Protein AF-A0A973QV03-F1 (afdb_monomer_lite)

Foldseek 3Di:
DDDPPPPPDQDDLVVLLVVLVVCLVVVNCLLVLQCLLSSLVRHDPVSLLVSLVSLLPDDVVSNCVNPVPQAEFEEEEEEAADCPSVNSNVQSVCSNVRYRYDYHYDDHPCLLVQLQDLPHPVLVSQGQEYEYEYECCQQVVQADPDHALVSSLVSLVVVVVSVVNSLVSCVVRHDHDYDYDQYDDDPVVLVVDDDPVRSVSSVVSSD

Structure (mmCIF, N/CA/C/O backbone):
data_AF-A0A973QV03-F1
#
_entry.id   AF-A0A973QV03-F1
#
loop_
_atom_site.group_PDB
_atom_site.id
_atom_site.type_symbol
_atom_site.label_atom_id
_atom_site.label_alt_id
_atom_site.label_comp_id
_atom_site.label_asym_id
_atom_site.label_entity_id
_atom_site.label_seq_id
_atom_site.pdbx_PDB_ins_code
_atom_site.Cartn_x
_atom_site.Cartn_y
_atom_site.Cartn_z
_atom_site.occupancy
_atom_site.B_iso_or_equiv
_atom_site.auth_seq_id
_atom_site.auth_comp_id
_atom_site.auth_asym_id
_atom_site.auth_atom_id
_atom_site.pdbx_PDB_model_num
ATOM 1 N N . MET A 1 1 ? -22.073 43.470 29.166 1.00 44.38 1 MET A N 1
ATOM 2 C CA . MET A 1 1 ? -22.242 42.005 29.149 1.00 44.38 1 MET A CA 1
ATOM 3 C C . MET A 1 1 ? -21.293 41.455 28.088 1.00 44.38 1 MET A C 1
ATOM 5 O O . MET A 1 1 ? -21.649 41.499 26.917 1.00 44.38 1 MET A O 1
ATOM 9 N N . PRO A 1 2 ? -20.044 41.105 28.439 1.00 46.03 2 PRO A N 1
ATOM 10 C CA . PRO A 1 2 ? -19.091 40.555 27.483 1.00 46.03 2 PRO A CA 1
ATOM 11 C C . PRO A 1 2 ? -19.311 39.045 27.346 1.00 46.03 2 PRO A C 1
ATOM 13 O O . PRO A 1 2 ? -19.411 38.335 28.342 1.00 46.03 2 PRO A O 1
ATOM 16 N N . LEU A 1 3 ? -19.420 38.578 26.104 1.00 44.31 3 LEU A N 1
ATOM 17 C CA . LEU A 1 3 ? -19.394 37.163 25.752 1.00 44.31 3 LEU A CA 1
ATOM 18 C C . LEU A 1 3 ? -17.941 36.691 25.860 1.00 44.31 3 LEU A C 1
ATOM 20 O O . LEU A 1 3 ? -17.114 37.032 25.015 1.00 44.31 3 LEU A O 1
ATOM 24 N N . GLU A 1 4 ? -17.622 35.947 26.915 1.00 45.81 4 GLU A N 1
ATOM 25 C CA . GLU A 1 4 ? -16.359 35.220 27.011 1.00 45.81 4 GLU A CA 1
ATOM 26 C C . GLU A 1 4 ? -16.379 34.085 25.984 1.00 45.81 4 GLU A C 1
ATOM 28 O O . GLU A 1 4 ? -16.969 33.023 26.180 1.00 45.81 4 GLU A O 1
ATOM 33 N N . SER A 1 5 ? -15.748 34.355 24.843 1.00 43.69 5 SER A N 1
ATOM 34 C CA . SER A 1 5 ? -15.331 33.343 23.884 1.00 43.69 5 SER A CA 1
ATOM 35 C C . SER A 1 5 ? -14.337 32.422 24.585 1.00 43.69 5 SER A C 1
ATOM 37 O O . SER A 1 5 ? -13.159 32.752 24.717 1.00 43.69 5 SER A O 1
ATOM 39 N N . THR A 1 6 ? -14.808 31.265 25.044 1.00 44.47 6 THR A N 1
ATOM 40 C CA . THR A 1 6 ? -13.968 30.144 25.471 1.00 44.47 6 THR A CA 1
ATOM 41 C C . THR A 1 6 ? -13.237 29.619 24.237 1.00 44.47 6 THR A C 1
ATOM 43 O O . THR A 1 6 ? -13.685 28.711 23.543 1.00 44.47 6 THR A O 1
ATOM 46 N N . GLY A 1 7 ? -12.113 30.260 23.916 1.00 42.78 7 GLY A N 1
ATOM 47 C CA . GLY A 1 7 ? -11.154 29.761 22.944 1.00 42.78 7 GLY A CA 1
ATOM 48 C C . GLY A 1 7 ? -10.544 28.485 23.499 1.00 42.78 7 GLY A C 1
ATOM 49 O O . GLY A 1 7 ? -9.582 28.539 24.260 1.00 42.78 7 GLY A O 1
ATOM 50 N N . GLN A 1 8 ? -11.137 27.342 23.167 1.00 48.91 8 GLN A N 1
ATOM 51 C CA . GLN A 1 8 ? -10.548 26.044 23.445 1.00 48.91 8 GLN A CA 1
ATOM 52 C C . GLN A 1 8 ? -9.256 25.954 22.632 1.00 48.91 8 GLN A C 1
ATOM 54 O O . GLN A 1 8 ? -9.282 25.765 21.417 1.00 48.91 8 GLN A O 1
ATOM 59 N N . VAL A 1 9 ? -8.130 26.198 23.305 1.00 57.81 9 VAL A N 1
ATOM 60 C CA . VAL A 1 9 ? -6.793 26.057 22.731 1.00 57.81 9 VAL A CA 1
ATOM 61 C C . VAL A 1 9 ? -6.685 24.619 22.236 1.00 57.81 9 VAL A C 1
ATOM 63 O O . VAL A 1 9 ? -6.932 23.682 22.998 1.00 57.81 9 VAL A O 1
ATOM 66 N N . ALA A 1 10 ? -6.416 24.443 20.942 1.00 61.34 10 ALA A N 1
ATOM 67 C CA . ALA A 1 10 ? -6.210 23.117 20.384 1.00 61.34 10 ALA A CA 1
ATOM 68 C C . ALA A 1 10 ? -5.065 22.436 21.160 1.00 61.34 10 ALA A C 1
ATOM 70 O O . ALA A 1 10 ? -4.042 23.089 21.378 1.00 61.34 10 ALA A O 1
ATOM 71 N N . PRO A 1 11 ? -5.237 21.181 21.612 1.00 67.25 11 PRO A N 1
ATOM 72 C CA . PRO A 1 11 ? -4.202 20.485 22.369 1.00 67.25 11 PRO A CA 1
ATOM 73 C C . PRO A 1 11 ? -2.911 20.402 21.554 1.00 67.25 11 PRO A C 1
ATOM 75 O O . PRO A 1 11 ? -2.960 20.224 20.333 1.00 67.25 11 PRO A O 1
ATOM 78 N N . ASP A 1 12 ? -1.770 20.529 22.232 1.00 87.38 12 ASP A N 1
ATOM 79 C CA . ASP A 1 12 ? -0.463 20.438 21.582 1.00 87.38 12 ASP A CA 1
ATOM 80 C C . ASP A 1 12 ? -0.267 19.029 20.992 1.00 87.38 12 ASP A C 1
ATOM 82 O O . ASP A 1 12 ? -0.724 18.026 21.548 1.00 87.38 12 ASP A O 1
ATOM 86 N N . ALA A 1 13 ? 0.430 18.925 19.861 1.00 90.06 13 ALA A N 1
ATOM 87 C CA . ALA A 1 13 ? 0.665 17.655 19.175 1.00 90.06 13 ALA A CA 1
ATOM 88 C C . ALA A 1 13 ? 1.384 16.635 20.079 1.00 90.06 13 ALA A C 1
ATOM 90 O O . ALA A 1 13 ? 1.176 15.424 19.956 1.00 90.06 13 ALA A O 1
ATOM 91 N N . ALA A 1 14 ? 2.219 17.112 21.008 1.00 91.75 14 ALA A N 1
ATOM 92 C CA . ALA A 1 14 ? 2.852 16.270 22.016 1.00 91.75 14 ALA A CA 1
ATOM 93 C C . ALA A 1 14 ? 1.829 15.673 22.998 1.00 91.75 14 ALA A C 1
ATOM 95 O O . ALA A 1 14 ? 1.860 14.467 23.242 1.00 91.75 14 ALA A O 1
ATOM 96 N N . GLU A 1 15 ? 0.892 16.482 23.503 1.00 94.06 15 GLU A N 1
ATOM 97 C CA . GLU A 1 15 ? -0.180 16.040 24.408 1.00 94.06 15 GLU A CA 1
ATOM 98 C C . GLU A 1 15 ? -1.123 15.052 23.716 1.00 94.06 15 GLU A C 1
ATOM 100 O O . GLU A 1 15 ? -1.509 14.037 24.295 1.00 94.06 15 GLU A O 1
ATOM 105 N N . GLN A 1 16 ? -1.457 15.308 22.450 1.00 95.56 16 GLN A N 1
ATOM 106 C CA . GLN A 1 16 ? -2.277 14.412 21.639 1.00 95.56 16 GLN A CA 1
ATOM 107 C C . GLN A 1 16 ? -1.634 13.026 21.479 1.00 95.56 16 GLN A C 1
ATOM 109 O O . GLN A 1 16 ? -2.296 11.999 21.667 1.00 95.56 16 GLN A O 1
ATOM 114 N N . LEU A 1 17 ? -0.336 12.984 21.159 1.00 96.75 17 LEU A N 1
ATOM 115 C CA . LEU A 1 17 ? 0.400 11.728 21.026 1.00 96.75 17 LEU A CA 1
ATOM 116 C C . LEU A 1 17 ? 0.563 11.014 22.377 1.00 96.75 17 LEU A C 1
ATOM 118 O O . LEU A 1 17 ? 0.485 9.785 22.431 1.00 96.75 17 LEU A O 1
ATOM 122 N N . ASP A 1 18 ? 0.777 11.755 23.464 1.00 97.31 18 ASP A N 1
ATOM 123 C CA . ASP A 1 18 ? 0.899 11.181 24.806 1.00 97.31 18 ASP A CA 1
ATOM 124 C C . ASP A 1 18 ? -0.424 10.586 25.309 1.00 97.31 18 ASP A C 1
ATOM 126 O O . ASP A 1 18 ? -0.456 9.467 25.830 1.00 97.31 18 ASP A O 1
ATOM 130 N N . ALA A 1 19 ? -1.545 11.258 25.039 1.00 97.00 19 ALA A N 1
ATOM 131 C CA . ALA A 1 19 ? -2.877 10.721 25.298 1.00 97.00 19 ALA A CA 1
ATOM 132 C C . ALA A 1 19 ? -3.117 9.410 24.528 1.00 97.00 19 ALA A C 1
ATOM 134 O O . ALA A 1 19 ? -3.619 8.439 25.098 1.00 97.00 19 ALA A O 1
ATOM 135 N N . LEU A 1 20 ? -2.705 9.341 23.256 1.00 97.19 20 LEU A N 1
ATOM 136 C CA . LEU A 1 20 ? -2.811 8.118 22.457 1.00 97.19 20 LEU A CA 1
ATOM 137 C C . LEU A 1 20 ? -1.954 6.977 23.032 1.00 97.19 20 LEU A C 1
ATOM 139 O O . LEU A 1 20 ? -2.420 5.841 23.142 1.00 97.19 20 LEU A O 1
ATOM 143 N N . ARG A 1 21 ? -0.714 7.272 23.442 1.00 97.69 21 ARG A N 1
ATOM 144 C CA . ARG A 1 21 ? 0.181 6.302 24.101 1.00 97.69 21 ARG A CA 1
ATOM 145 C C . ARG A 1 21 ? -0.395 5.797 25.415 1.00 97.69 21 ARG A C 1
ATOM 147 O O . ARG A 1 21 ? -0.307 4.602 25.685 1.00 97.69 21 ARG A O 1
ATOM 154 N N . THR A 1 22 ? -0.992 6.685 26.203 1.00 98.12 22 THR A N 1
ATOM 155 C CA . THR A 1 22 ? -1.642 6.340 27.470 1.00 98.12 22 THR A CA 1
ATOM 156 C C . THR A 1 22 ? -2.798 5.373 27.230 1.00 98.12 22 THR A C 1
ATOM 158 O O . THR A 1 22 ? -2.813 4.294 27.816 1.00 98.12 22 THR A O 1
ATOM 161 N N . LEU A 1 23 ? -3.690 5.677 26.279 1.00 97.38 23 LEU A N 1
ATOM 162 C CA . LEU A 1 23 ? -4.783 4.774 25.899 1.00 97.38 23 LEU A CA 1
ATOM 163 C C . LEU A 1 23 ? -4.281 3.403 25.428 1.00 97.38 23 LEU A C 1
ATOM 165 O O . LEU A 1 23 ? -4.870 2.381 25.781 1.00 97.38 23 LEU A O 1
ATOM 169 N N . HIS A 1 24 ? -3.200 3.368 24.642 1.00 96.81 24 HIS A N 1
ATOM 170 C CA . HIS A 1 24 ? -2.596 2.115 24.187 1.00 96.81 24 HIS A CA 1
ATOM 171 C C . HIS A 1 24 ? -2.018 1.307 25.354 1.00 96.81 24 HIS A C 1
ATOM 173 O O . HIS A 1 24 ? -2.302 0.120 25.486 1.00 96.81 24 HIS A O 1
AT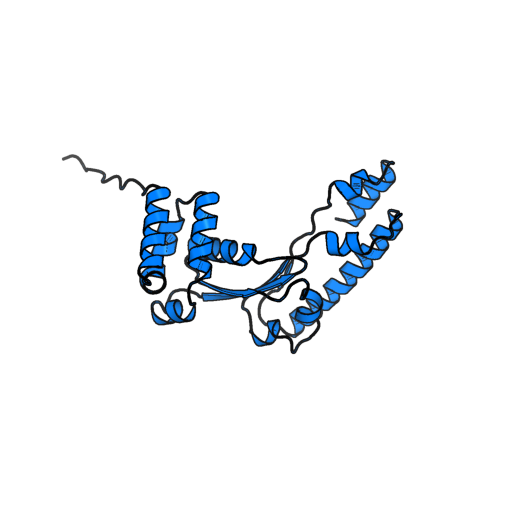OM 179 N N . LYS A 1 25 ? -1.241 1.954 26.230 1.00 97.25 25 LYS A N 1
ATOM 180 C CA . LYS A 1 25 ? -0.608 1.321 27.394 1.00 97.25 25 LYS A CA 1
ATOM 181 C C . LYS A 1 25 ? -1.635 0.775 28.389 1.00 97.25 25 LYS A C 1
ATOM 183 O O . LYS A 1 25 ? -1.391 -0.258 29.002 1.00 97.25 25 LYS A O 1
ATOM 188 N N . GLU A 1 26 ? -2.766 1.456 28.543 1.00 97.31 26 GLU A N 1
ATOM 189 C CA . GLU A 1 26 ? -3.879 1.028 29.398 1.00 97.31 26 GLU A CA 1
ATOM 190 C C . GLU A 1 26 ? -4.775 -0.043 28.749 1.00 97.31 26 GLU A C 1
ATOM 192 O O . GLU A 1 26 ? -5.722 -0.498 29.385 1.00 97.31 26 GLU A O 1
ATOM 197 N N . GLY A 1 27 ? -4.528 -0.435 27.491 1.00 96.06 27 GLY A N 1
ATOM 198 C CA . GLY A 1 27 ? -5.377 -1.390 26.767 1.00 96.06 27 GLY A CA 1
ATOM 199 C C . GLY A 1 27 ? -6.775 -0.850 26.440 1.00 96.06 27 GLY A C 1
ATOM 200 O O . GLY A 1 27 ? -7.694 -1.613 26.168 1.00 96.06 27 GLY A O 1
ATOM 201 N N . ARG A 1 28 ? -6.965 0.473 26.478 1.00 97.19 28 ARG A N 1
ATOM 202 C CA . ARG A 1 28 ? -8.268 1.134 26.285 1.00 97.19 28 ARG A CA 1
ATOM 203 C C . ARG A 1 28 ? -8.473 1.681 24.882 1.00 97.19 28 ARG A C 1
ATOM 205 O O . ARG A 1 28 ? -9.556 2.163 24.567 1.00 97.19 28 ARG A O 1
ATOM 212 N N . LEU A 1 29 ? -7.446 1.627 24.039 1.00 96.56 29 LEU A N 1
ATOM 213 C CA . LEU A 1 29 ? -7.454 2.288 22.740 1.00 96.56 29 LEU A CA 1
ATOM 214 C C . LEU A 1 29 ? -8.580 1.791 21.814 1.00 96.56 29 LEU A C 1
ATOM 216 O O . LEU A 1 29 ? -9.233 2.621 21.189 1.00 96.56 29 LEU A O 1
ATOM 220 N N . ALA A 1 30 ? -8.874 0.485 21.784 1.00 97.19 30 ALA A N 1
ATOM 221 C CA . ALA A 1 30 ? -10.013 -0.047 21.027 1.00 97.19 30 ALA A CA 1
ATOM 222 C C . ALA A 1 30 ? -11.361 0.448 21.584 1.00 97.19 30 ALA A C 1
ATOM 224 O O . ALA A 1 30 ? -12.224 0.907 20.839 1.00 97.19 30 ALA A O 1
ATOM 225 N N . GLY A 1 31 ? -11.517 0.438 22.913 1.00 97.19 31 GLY A N 1
ATOM 226 C CA . GLY A 1 31 ? -12.712 0.932 23.605 1.00 97.19 31 GLY A CA 1
ATOM 227 C C . GLY A 1 31 ? -12.925 2.444 23.496 1.00 97.19 31 GLY A C 1
ATOM 228 O O . GLY A 1 31 ? -14.039 2.919 23.683 1.00 97.19 31 GLY A O 1
ATOM 229 N N . GLU A 1 32 ? -11.903 3.203 23.117 1.00 97.62 32 GLU A N 1
ATOM 230 C CA . GLU A 1 32 ? -11.943 4.663 22.973 1.00 97.62 32 GLU A CA 1
ATOM 231 C C . GLU A 1 32 ? -11.702 5.097 21.513 1.00 97.62 32 GLU A C 1
ATOM 233 O O . GLU A 1 32 ? -11.414 6.268 21.251 1.00 97.62 32 GLU A O 1
ATOM 238 N N . PHE A 1 33 ? -11.838 4.177 20.546 1.00 97.88 33 PHE A N 1
ATOM 239 C CA . PHE A 1 33 ? -11.489 4.411 19.141 1.00 97.88 33 PHE A CA 1
ATOM 240 C C . PHE A 1 33 ? -12.122 5.672 18.517 1.00 97.88 33 PHE A C 1
ATOM 242 O O . PHE A 1 33 ? -11.408 6.395 17.821 1.00 97.88 33 PHE A O 1
ATOM 249 N N . PRO A 1 34 ? -13.389 6.051 18.796 1.00 97.19 34 PRO A N 1
ATOM 250 C CA . PRO A 1 34 ? -13.968 7.290 18.267 1.00 97.19 34 PRO A CA 1
ATOM 251 C C . PRO A 1 34 ? -13.170 8.564 18.594 1.00 97.19 34 PRO A C 1
ATOM 253 O O . PRO A 1 34 ? -13.263 9.556 17.870 1.00 97.19 34 PRO A O 1
ATOM 256 N N . ARG A 1 35 ? -12.349 8.554 19.654 1.00 96.56 35 ARG A N 1
ATOM 257 C CA . ARG A 1 35 ? -11.479 9.683 20.021 1.00 96.56 35 ARG A CA 1
ATOM 258 C C . ARG A 1 35 ? -10.211 9.765 19.176 1.00 96.56 35 ARG A C 1
ATOM 260 O O . ARG A 1 35 ? -9.624 10.844 19.099 1.00 96.56 35 ARG A O 1
ATOM 267 N N . VAL A 1 36 ? -9.799 8.673 18.526 1.00 96.94 36 VAL A N 1
ATOM 268 C CA . VAL A 1 36 ? -8.561 8.586 17.731 1.00 96.94 36 VAL A CA 1
ATOM 269 C C . VAL A 1 36 ? -8.516 9.684 16.675 1.00 96.94 36 VAL A C 1
ATOM 271 O O . VAL A 1 36 ? -7.530 10.409 16.609 1.00 96.94 36 VAL A O 1
ATOM 274 N N . ARG A 1 37 ? -9.604 9.908 15.930 1.00 96.38 37 ARG A N 1
ATOM 275 C CA . ARG A 1 37 ? -9.677 10.982 14.926 1.00 96.38 37 ARG A CA 1
ATOM 276 C C . ARG A 1 37 ? -9.284 12.352 15.491 1.00 96.38 37 ARG A C 1
ATOM 278 O O . ARG A 1 37 ? -8.523 13.085 14.864 1.00 96.38 37 ARG A O 1
ATOM 285 N N . GLY A 1 38 ? -9.787 12.690 16.679 1.00 95.56 38 GLY A N 1
ATOM 286 C CA . GLY A 1 38 ? -9.454 13.941 17.361 1.00 95.56 38 GLY A CA 1
ATOM 287 C C . GLY A 1 38 ? -7.984 13.996 17.776 1.00 95.56 38 GLY A C 1
ATOM 288 O O . GLY A 1 38 ? -7.323 15.008 17.554 1.00 95.56 38 GLY A O 1
ATOM 289 N N . LEU A 1 39 ? -7.456 12.890 18.303 1.00 96.38 39 LEU A N 1
ATOM 290 C CA . LEU A 1 39 ? -6.059 12.772 18.732 1.00 96.38 39 LEU A CA 1
ATOM 291 C C . LEU A 1 39 ? -5.062 12.821 17.566 1.00 96.38 39 LEU A C 1
ATOM 293 O O . LEU A 1 39 ? -3.940 13.269 17.748 1.00 96.38 39 LEU A O 1
ATOM 297 N N . LEU A 1 40 ? -5.449 12.398 16.362 1.00 96.69 40 LEU A N 1
ATOM 298 C CA . LEU A 1 40 ? -4.567 12.444 15.19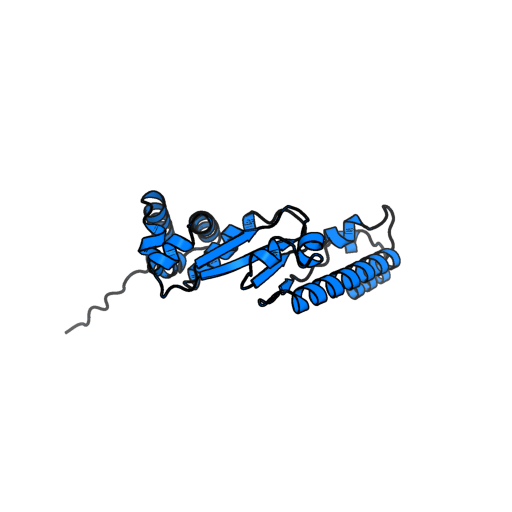0 1.00 96.69 40 LEU A CA 1
ATOM 299 C C . LEU A 1 40 ? -4.650 13.763 14.409 1.00 96.69 40 LEU A C 1
ATOM 301 O O . LEU A 1 40 ? -3.837 14.009 13.519 1.00 96.69 40 LEU A O 1
ATOM 305 N N . SER A 1 41 ? -5.646 14.606 14.693 1.00 93.25 41 SER A N 1
ATOM 306 C CA . SER A 1 41 ? -5.956 15.780 13.868 1.00 93.25 41 SER A CA 1
ATOM 307 C C . SER A 1 41 ? -4.818 16.808 13.801 1.00 93.25 41 SER A C 1
ATOM 309 O O . SER A 1 41 ? -4.596 17.373 12.730 1.00 93.25 41 SER A O 1
ATOM 311 N N . GLY A 1 42 ? -4.071 17.000 14.895 1.00 88.25 42 GLY A N 1
ATOM 312 C CA . GLY A 1 42 ? -2.981 17.977 15.004 1.00 88.25 42 GLY A CA 1
ATOM 313 C C . GLY A 1 42 ? -1.570 17.396 14.879 1.00 88.25 42 GLY A C 1
ATOM 314 O O . GLY A 1 42 ? -0.598 18.134 15.018 1.00 88.25 42 GLY A O 1
ATOM 315 N N . LEU A 1 43 ? -1.426 16.093 14.612 1.00 94.62 43 LEU A N 1
ATOM 316 C CA . LEU A 1 43 ? -0.111 15.454 14.550 1.00 94.62 43 LEU A CA 1
ATOM 317 C C . LEU A 1 43 ? 0.634 15.795 13.252 1.00 94.62 43 LEU A C 1
ATOM 319 O O . LEU A 1 43 ? 0.081 15.701 12.152 1.00 94.62 43 LEU A O 1
ATOM 323 N N . GLY A 1 44 ? 1.917 16.143 13.390 1.00 92.69 44 GLY A N 1
ATOM 324 C CA . GLY A 1 44 ? 2.857 16.247 12.276 1.00 92.69 44 GLY A CA 1
ATOM 325 C C . GLY A 1 44 ? 3.355 14.874 11.798 1.00 92.69 44 GLY A C 1
ATOM 326 O O . GLY A 1 44 ? 3.063 13.856 12.432 1.00 92.69 44 GLY A O 1
ATOM 327 N N . PRO A 1 45 ? 4.129 14.816 10.696 1.00 90.81 45 PRO A N 1
ATOM 328 C CA . PRO A 1 45 ? 4.533 13.555 10.062 1.00 90.81 45 PRO A CA 1
ATOM 329 C C . PRO A 1 45 ? 5.251 12.567 10.996 1.00 90.81 45 PRO A C 1
ATOM 331 O O . PRO A 1 45 ? 4.948 11.374 10.995 1.00 90.81 45 PRO A O 1
ATOM 334 N N . GLU A 1 46 ? 6.165 13.050 11.841 1.00 91.44 46 GLU A N 1
ATOM 335 C CA . GLU A 1 46 ? 6.909 12.193 12.775 1.00 91.44 46 GLU A CA 1
ATOM 336 C C . GLU A 1 46 ? 6.014 11.615 13.883 1.00 91.44 46 GLU A C 1
ATOM 338 O O . GLU A 1 46 ? 6.081 10.418 14.198 1.00 91.44 46 GLU A O 1
ATOM 343 N N . GLN A 1 47 ? 5.140 12.448 14.467 1.00 95.25 47 GLN A N 1
ATOM 344 C CA . GLN A 1 47 ? 4.178 11.990 15.470 1.00 95.25 47 GLN A CA 1
ATOM 345 C C . GLN A 1 47 ? 3.179 11.005 14.862 1.00 95.25 47 GLN A C 1
ATOM 347 O O . GLN A 1 47 ? 2.838 10.009 15.502 1.00 95.25 47 GLN A O 1
ATOM 352 N N . LEU A 1 48 ? 2.757 11.247 13.621 1.00 95.19 48 LEU A N 1
ATOM 353 C CA . LEU A 1 48 ? 1.806 10.406 12.909 1.00 95.19 48 LEU A CA 1
ATOM 354 C C . LEU A 1 48 ? 2.377 9.013 12.627 1.00 95.19 48 LEU A C 1
ATOM 356 O O . LEU A 1 48 ? 1.698 8.022 12.882 1.00 95.19 48 LEU A O 1
ATOM 360 N N . GLY A 1 49 ? 3.649 8.913 12.227 1.00 94.88 49 GLY A N 1
ATOM 361 C CA . GLY A 1 49 ? 4.324 7.618 12.083 1.00 94.88 49 GLY A CA 1
ATOM 362 C C . GLY A 1 49 ? 4.389 6.836 13.401 1.00 94.88 49 GLY A C 1
ATOM 363 O O . GLY A 1 49 ? 4.225 5.616 13.433 1.00 94.88 49 GLY A O 1
ATOM 364 N N . THR A 1 50 ? 4.561 7.533 14.527 1.00 96.12 50 THR A N 1
ATOM 365 C CA . THR A 1 50 ? 4.515 6.892 15.850 1.00 96.12 50 THR A CA 1
ATOM 366 C C . THR A 1 50 ? 3.106 6.451 16.232 1.00 96.12 50 THR A C 1
ATOM 368 O O . THR A 1 50 ? 2.940 5.334 16.721 1.00 96.12 50 THR A O 1
ATOM 371 N N . ALA A 1 51 ? 2.099 7.288 15.993 1.00 97.38 51 ALA A N 1
ATOM 372 C CA . ALA A 1 51 ? 0.701 6.950 16.224 1.00 97.38 51 ALA A CA 1
ATOM 373 C C . ALA A 1 51 ? 0.260 5.741 15.385 1.00 97.38 51 ALA A C 1
ATOM 375 O O . ALA A 1 51 ? -0.346 4.813 15.916 1.00 97.38 51 ALA A O 1
ATOM 376 N N . GLY A 1 52 ? 0.654 5.699 14.112 1.00 97.62 52 GLY A N 1
ATOM 377 C CA . GLY A 1 52 ? 0.400 4.583 13.205 1.00 97.62 52 GLY A CA 1
ATOM 378 C C . GLY A 1 52 ? 0.903 3.247 13.736 1.00 97.62 52 GLY A C 1
ATOM 379 O O . GLY A 1 52 ? 0.176 2.260 13.706 1.00 97.62 52 GLY A O 1
ATOM 380 N N . ARG A 1 53 ? 2.106 3.214 14.325 1.00 97.56 53 ARG A N 1
ATOM 381 C CA . ARG A 1 53 ? 2.656 1.994 14.947 1.00 97.56 53 ARG A CA 1
ATOM 382 C C . ARG A 1 53 ? 1.843 1.502 16.148 1.00 97.56 53 ARG A C 1
ATOM 384 O O . ARG A 1 53 ? 1.833 0.303 16.406 1.00 97.56 53 ARG A O 1
ATOM 391 N N . LEU A 1 54 ? 1.195 2.402 16.890 1.00 97.62 54 LEU A N 1
ATOM 392 C CA . LEU A 1 54 ? 0.300 2.029 17.993 1.00 97.62 54 LEU A CA 1
ATOM 393 C C . LEU A 1 54 ? -1.023 1.478 17.453 1.00 97.62 54 LEU A C 1
ATOM 395 O O . LEU A 1 54 ? -1.506 0.458 17.936 1.00 97.62 54 LEU A O 1
ATOM 399 N N . LEU A 1 55 ? -1.581 2.140 16.438 1.00 97.94 55 LEU A N 1
ATOM 400 C CA . LEU A 1 55 ? -2.856 1.773 15.820 1.00 97.94 55 LEU A CA 1
ATOM 401 C C . LEU A 1 55 ? -2.768 0.455 15.046 1.00 97.94 55 LEU A C 1
ATOM 403 O O . LEU A 1 55 ? -3.683 -0.351 15.132 1.00 97.94 55 LEU A O 1
ATOM 407 N N . ALA A 1 56 ? -1.649 0.189 14.371 1.00 96.94 56 ALA A N 1
ATOM 408 C CA . ALA A 1 56 ? -1.400 -1.060 13.649 1.00 96.94 56 ALA A CA 1
ATOM 409 C C . ALA A 1 56 ? -1.364 -2.313 14.544 1.00 96.94 56 ALA A C 1
ATOM 411 O O . ALA A 1 56 ? -1.341 -3.428 14.035 1.00 96.94 56 ALA A O 1
ATOM 412 N N . ARG A 1 57 ? -1.318 -2.143 15.871 1.00 96.00 57 ARG A N 1
ATOM 413 C CA . ARG A 1 57 ? -1.342 -3.237 16.855 1.00 96.00 57 ARG A CA 1
ATOM 414 C C . ARG A 1 57 ? -2.725 -3.473 17.456 1.00 96.00 57 ARG A C 1
ATOM 416 O O . ARG A 1 57 ? -2.853 -4.334 18.321 1.00 96.00 57 ARG A O 1
ATOM 423 N N . LEU A 1 58 ? -3.718 -2.669 17.084 1.00 95.88 58 LEU A N 1
ATOM 424 C CA . LEU A 1 58 ? -5.085 -2.862 17.545 1.00 95.88 58 LEU A CA 1
ATOM 425 C C . LEU A 1 58 ? -5.677 -4.125 16.936 1.00 95.88 58 LEU A C 1
ATOM 427 O O . LEU A 1 58 ? -5.475 -4.399 15.755 1.00 95.88 58 LEU A O 1
ATOM 431 N N . ASP A 1 59 ? -6.460 -4.837 17.739 1.00 95.69 59 ASP A N 1
ATOM 432 C CA . ASP A 1 59 ? -7.339 -5.879 17.234 1.00 95.69 59 ASP A CA 1
ATOM 433 C C . ASP A 1 59 ? -8.601 -5.222 16.629 1.00 95.69 59 ASP A C 1
ATOM 435 O O . ASP A 1 59 ? -9.376 -4.583 17.356 1.00 95.69 59 ASP A O 1
ATOM 439 N N . PRO A 1 60 ? -8.834 -5.337 15.310 1.00 95.19 60 PRO A N 1
ATOM 440 C CA . PRO A 1 60 ? -10.034 -4.795 14.683 1.00 95.19 60 PRO A CA 1
ATOM 441 C C . PRO A 1 60 ? -11.325 -5.432 15.219 1.00 95.19 60 PRO A C 1
ATOM 443 O O . PRO A 1 60 ? -12.353 -4.751 15.257 1.00 95.19 60 PRO A O 1
ATOM 446 N N . ASP A 1 61 ? -11.299 -6.684 15.693 1.00 96.56 61 ASP A N 1
ATOM 447 C CA . ASP A 1 61 ? -12.470 -7.333 16.295 1.00 96.56 61 ASP A CA 1
ATOM 448 C C . ASP A 1 61 ? -12.861 -6.667 17.624 1.00 96.56 61 ASP A C 1
ATOM 450 O O . ASP A 1 61 ? -14.050 -6.543 17.937 1.00 96.56 61 ASP A O 1
ATOM 454 N N . GLU A 1 62 ? -11.888 -6.193 18.410 1.00 97.50 62 GLU A N 1
ATOM 455 C CA . GLU A 1 62 ? -12.151 -5.404 19.621 1.00 97.50 62 GLU A CA 1
ATOM 456 C C . GLU A 1 62 ? -12.836 -4.079 19.288 1.00 97.50 62 GLU A C 1
ATOM 458 O O . GLU A 1 62 ? -13.811 -3.709 19.950 1.00 97.50 62 GLU A O 1
ATOM 463 N N . VAL A 1 63 ? -12.374 -3.394 18.238 1.00 97.69 63 VAL A N 1
ATOM 464 C CA . VAL A 1 63 ? -12.985 -2.142 17.776 1.00 97.69 63 VAL A CA 1
ATOM 465 C C . VAL A 1 63 ? -14.408 -2.392 17.279 1.00 97.69 63 VAL A C 1
ATOM 467 O O . VAL A 1 63 ? -15.316 -1.685 17.711 1.00 97.69 63 VAL A O 1
ATOM 470 N N . ARG A 1 64 ? -14.640 -3.428 16.454 1.00 96.88 64 ARG A N 1
ATOM 471 C CA . ARG A 1 64 ? -15.986 -3.787 15.960 1.00 96.88 64 ARG A CA 1
ATOM 472 C C . ARG A 1 64 ? -16.954 -4.095 17.100 1.00 96.88 64 ARG A C 1
ATOM 474 O O . ARG A 1 64 ? -18.104 -3.662 17.058 1.00 96.88 64 ARG A O 1
ATOM 481 N N . ARG A 1 65 ? -16.502 -4.817 18.131 1.00 97.44 65 ARG A N 1
ATOM 482 C CA . ARG A 1 65 ? -17.332 -5.144 19.303 1.00 97.44 65 ARG A CA 1
ATOM 483 C C . ARG A 1 65 ? -17.648 -3.923 20.161 1.00 97.44 65 ARG A C 1
ATOM 485 O O . ARG A 1 65 ? -18.780 -3.798 20.620 1.00 97.44 65 ARG A O 1
ATOM 492 N N . ALA A 1 66 ? -16.669 -3.052 20.404 1.00 97.75 66 ALA A N 1
ATOM 493 C CA . ALA A 1 66 ? -16.854 -1.868 21.240 1.00 97.75 66 ALA A CA 1
ATOM 494 C C . ALA A 1 66 ? -17.627 -0.751 20.520 1.00 97.75 66 ALA A C 1
ATOM 496 O O . ALA A 1 66 ? -18.425 -0.055 21.147 1.00 97.75 66 ALA A O 1
ATOM 497 N N . HIS A 1 67 ? -17.416 -0.602 19.208 1.00 97.38 67 HIS A N 1
ATOM 498 C CA . HIS A 1 67 ? -17.964 0.479 18.387 1.00 97.38 67 HIS A CA 1
ATOM 499 C C . HIS A 1 67 ? -18.507 -0.036 17.046 1.00 97.38 67 HIS A C 1
ATOM 501 O O . HIS A 1 67 ? -17.887 0.192 16.009 1.00 97.38 67 HIS A O 1
ATOM 507 N N . PRO A 1 68 ? -19.706 -0.648 17.010 1.00 96.94 68 PRO A N 1
ATOM 508 C CA . PRO A 1 68 ? -20.282 -1.186 15.770 1.00 96.94 68 PRO A CA 1
ATOM 509 C C . PRO A 1 68 ? -20.514 -0.150 14.656 1.00 96.94 68 PRO A C 1
ATOM 511 O O . PRO A 1 68 ? -20.690 -0.517 13.500 1.00 96.94 68 PRO A O 1
ATOM 514 N N . ALA A 1 69 ? -20.547 1.143 14.997 1.00 96.56 69 ALA A N 1
ATOM 515 C CA . ALA A 1 69 ? -20.694 2.240 14.040 1.00 96.56 69 ALA A CA 1
ATOM 516 C C . ALA A 1 69 ? -19.363 2.704 13.417 1.00 96.56 69 ALA A C 1
ATOM 518 O O . ALA A 1 69 ? -19.381 3.503 12.482 1.00 96.56 69 ALA A O 1
ATOM 519 N N . VAL A 1 70 ? -18.216 2.254 13.940 1.00 97.62 70 VAL A N 1
ATOM 520 C CA . VAL A 1 70 ? -16.905 2.561 13.360 1.00 97.62 70 VAL A CA 1
ATOM 521 C C . VAL A 1 70 ? -16.677 1.629 12.171 1.00 97.62 70 VAL A C 1
ATOM 523 O O . VAL A 1 70 ? -16.677 0.410 12.355 1.00 97.62 70 VAL A O 1
ATOM 526 N N . PRO A 1 71 ? -16.468 2.163 10.956 1.00 97.62 71 PRO A N 1
ATOM 527 C CA . PRO A 1 71 ? -16.121 1.331 9.818 1.00 97.62 71 PRO A CA 1
ATOM 528 C C . PRO A 1 71 ? -14.744 0.700 10.034 1.00 97.62 71 PRO A C 1
ATOM 530 O O . PRO A 1 71 ? -13.792 1.366 10.452 1.00 97.62 71 PRO A O 1
ATOM 533 N N . VAL A 1 72 ? -14.646 -0.585 9.712 1.00 98.00 72 VAL A N 1
ATOM 534 C CA . VAL A 1 72 ? -13.387 -1.325 9.650 1.00 98.00 72 VAL A CA 1
ATOM 535 C C . VAL A 1 72 ? -13.180 -1.734 8.207 1.00 98.00 72 VAL A C 1
ATOM 537 O O . VAL A 1 72 ? -14.108 -2.253 7.596 1.00 98.00 72 VAL A O 1
ATOM 540 N N . VAL A 1 73 ? -11.996 -1.447 7.675 1.00 97.88 73 VAL A N 1
ATOM 541 C CA . VAL A 1 73 ? -11.634 -1.758 6.292 1.00 97.88 73 VAL A CA 1
ATOM 542 C C . VAL A 1 73 ? -10.523 -2.792 6.298 1.00 97.88 73 VAL A C 1
ATOM 544 O O . VAL A 1 73 ? -9.463 -2.570 6.896 1.00 97.88 73 VAL A O 1
ATOM 547 N N . THR A 1 74 ? -10.758 -3.902 5.608 1.00 98.25 74 THR A N 1
ATOM 548 C CA . THR A 1 74 ? -9.772 -4.957 5.403 1.00 98.25 74 THR A CA 1
ATOM 549 C C . THR A 1 74 ? -8.914 -4.629 4.189 1.00 98.25 74 THR A C 1
ATOM 551 O O . THR A 1 74 ? -9.401 -4.564 3.061 1.00 98.25 74 THR A O 1
ATOM 554 N N . VAL A 1 75 ? -7.616 -4.427 4.410 1.00 98.19 75 VAL A N 1
ATOM 555 C CA . VAL A 1 75 ? -6.661 -4.079 3.352 1.00 98.19 75 VAL A CA 1
ATOM 556 C C . VAL A 1 75 ? -5.640 -5.195 3.203 1.00 98.19 75 VAL A C 1
ATOM 558 O O . VAL A 1 75 ? -4.797 -5.394 4.082 1.00 98.19 75 VAL A O 1
ATOM 561 N N . ALA A 1 76 ? -5.684 -5.897 2.072 1.00 97.62 76 ALA A N 1
ATOM 562 C CA . ALA A 1 76 ? -4.606 -6.795 1.679 1.00 97.62 76 ALA A CA 1
ATOM 563 C C . ALA A 1 76 ? -3.441 -5.977 1.118 1.00 97.62 76 ALA A C 1
ATOM 565 O O . ALA A 1 76 ? -3.645 -5.084 0.295 1.00 97.62 76 ALA A O 1
ATOM 566 N N . VAL A 1 77 ? -2.223 -6.273 1.562 1.00 97.12 77 VAL A N 1
ATOM 567 C CA . VAL A 1 77 ? -1.004 -5.597 1.108 1.00 97.12 77 VAL A CA 1
ATOM 568 C C . VAL A 1 77 ? -0.071 -6.643 0.525 1.00 97.12 77 VAL A C 1
ATOM 570 O O . VAL A 1 77 ? 0.368 -7.545 1.230 1.00 97.12 77 VAL A O 1
ATOM 573 N N . THR A 1 78 ? 0.250 -6.513 -0.753 1.00 97.19 78 THR A N 1
ATOM 574 C CA . THR A 1 78 ? 1.255 -7.326 -1.440 1.00 97.19 78 THR A CA 1
ATOM 575 C C . THR A 1 78 ? 2.136 -6.422 -2.296 1.00 97.19 78 THR A C 1
ATOM 577 O O . THR A 1 78 ? 1.870 -5.226 -2.442 1.00 97.19 78 THR A O 1
ATOM 580 N N . GLY A 1 79 ? 3.219 -6.955 -2.840 1.00 95.69 79 GLY A N 1
ATOM 581 C CA . GLY A 1 79 ? 4.096 -6.180 -3.700 1.00 95.69 79 GLY A CA 1
ATOM 582 C C . GLY A 1 79 ? 5.496 -6.745 -3.821 1.00 95.69 79 GLY A C 1
ATOM 583 O O . GLY A 1 79 ? 5.785 -7.853 -3.365 1.00 95.69 79 GLY A O 1
ATOM 584 N N . HIS A 1 80 ? 6.357 -5.938 -4.426 1.00 93.56 80 HIS A N 1
ATOM 585 C CA . HIS A 1 80 ? 7.790 -6.174 -4.477 1.00 93.56 80 HIS A CA 1
ATOM 586 C C . HIS A 1 80 ? 8.460 -5.381 -3.348 1.00 93.56 80 HIS A C 1
ATOM 588 O O . HIS A 1 80 ? 8.223 -4.182 -3.191 1.00 93.56 80 HIS A O 1
ATOM 594 N N . GLY A 1 81 ? 9.298 -6.046 -2.553 1.00 85.69 81 GLY A N 1
ATOM 595 C CA . GLY A 1 81 ? 10.026 -5.417 -1.451 1.00 85.69 81 GLY A CA 1
ATOM 596 C C . GLY A 1 81 ? 9.384 -5.579 -0.066 1.00 85.69 81 GLY A C 1
ATOM 597 O O . GLY A 1 81 ? 8.419 -6.314 0.143 1.00 85.69 81 GLY A O 1
ATOM 598 N N . THR A 1 82 ? 9.966 -4.897 0.924 1.00 86.38 82 THR A N 1
ATOM 599 C CA . THR A 1 82 ? 9.523 -4.949 2.326 1.00 86.38 82 THR A CA 1
ATOM 600 C C . THR A 1 82 ? 8.474 -3.874 2.599 1.00 86.38 82 THR A C 1
ATOM 602 O O . THR A 1 82 ? 8.799 -2.692 2.682 1.00 86.38 82 THR A O 1
ATOM 605 N N . LEU A 1 83 ? 7.224 -4.287 2.817 1.00 88.12 83 LEU A N 1
ATOM 606 C CA . LEU A 1 83 ? 6.079 -3.383 3.015 1.00 88.12 83 LEU A CA 1
ATOM 607 C C . LEU A 1 83 ? 5.676 -3.202 4.489 1.00 88.12 83 LEU A C 1
ATOM 609 O O . LEU A 1 83 ? 4.594 -2.698 4.786 1.00 88.12 83 LEU A O 1
ATOM 613 N N . ALA A 1 84 ? 6.542 -3.592 5.429 1.00 85.19 84 ALA A N 1
ATOM 614 C CA . ALA A 1 84 ? 6.246 -3.574 6.865 1.00 85.19 84 ALA A CA 1
ATOM 615 C C . ALA A 1 84 ? 5.858 -2.179 7.394 1.00 85.19 84 ALA A C 1
ATOM 617 O O . ALA A 1 84 ? 4.965 -2.061 8.231 1.00 85.19 84 ALA A O 1
ATOM 618 N N . GLU A 1 85 ? 6.478 -1.118 6.871 1.00 89.25 85 GLU A N 1
ATOM 619 C CA . GLU A 1 85 ? 6.196 0.265 7.287 1.00 89.25 85 GLU A CA 1
ATOM 620 C C . GLU A 1 85 ? 4.902 0.835 6.681 1.00 89.25 85 GLU A C 1
ATOM 622 O O . GLU A 1 85 ? 4.395 1.854 7.154 1.00 89.25 85 GLU A O 1
ATOM 627 N N . LEU A 1 86 ? 4.319 0.174 5.673 1.00 93.31 86 LEU A N 1
ATOM 628 C CA . LEU A 1 86 ? 3.078 0.635 5.051 1.00 93.31 86 LEU A CA 1
ATOM 629 C C . LEU A 1 86 ? 1.877 0.452 5.984 1.00 93.31 86 LEU A C 1
ATOM 631 O O . LEU A 1 86 ? 1.004 1.314 6.036 1.00 93.31 86 LEU A O 1
ATOM 635 N N . VAL A 1 87 ? 1.844 -0.636 6.757 1.00 95.81 87 VAL A N 1
ATOM 636 C CA . VAL A 1 87 ? 0.725 -0.930 7.665 1.00 95.81 87 VAL A CA 1
ATOM 637 C C . VAL A 1 87 ? 0.555 0.164 8.736 1.00 95.81 87 VAL A C 1
ATOM 639 O O . VAL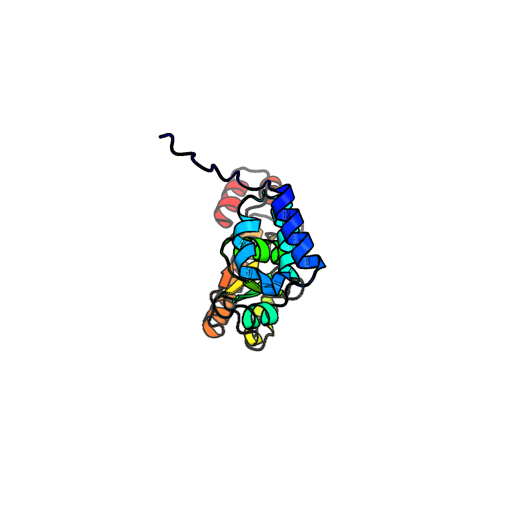 A 1 87 ? -0.554 0.687 8.862 1.00 95.81 87 VAL A O 1
ATOM 642 N N . PRO A 1 88 ? 1.608 0.601 9.460 1.00 96.81 88 PRO A N 1
ATOM 643 C CA . PRO A 1 88 ? 1.526 1.766 10.341 1.00 96.81 88 PRO A CA 1
ATOM 644 C C . PRO A 1 88 ? 1.038 3.044 9.652 1.00 96.81 88 PRO A C 1
ATOM 646 O O . PRO A 1 88 ? 0.215 3.759 10.223 1.00 96.81 88 PRO A O 1
ATOM 649 N N . ALA A 1 89 ? 1.516 3.339 8.439 1.00 96.12 89 ALA A N 1
ATOM 650 C CA . ALA A 1 89 ? 1.102 4.533 7.704 1.00 96.12 89 ALA A CA 1
ATOM 651 C C . ALA A 1 89 ? -0.396 4.489 7.352 1.00 96.12 89 ALA A C 1
ATOM 653 O O . ALA A 1 89 ? -1.118 5.451 7.610 1.00 96.12 89 ALA A O 1
ATOM 654 N N . LEU A 1 90 ? -0.884 3.348 6.855 1.00 97.12 90 LEU A N 1
ATOM 655 C CA . LEU A 1 90 ? -2.304 3.129 6.571 1.00 97.12 90 LEU A CA 1
ATOM 656 C C . LEU A 1 90 ? -3.160 3.254 7.832 1.00 97.12 90 LEU A C 1
ATOM 658 O O . LEU A 1 90 ? -4.191 3.921 7.804 1.00 97.12 90 LEU A O 1
ATOM 662 N N . ALA A 1 91 ? -2.729 2.655 8.946 1.00 98.06 91 ALA A N 1
ATOM 663 C CA . ALA A 1 91 ? -3.461 2.712 10.209 1.00 98.06 91 ALA A CA 1
ATOM 664 C C . ALA A 1 91 ? -3.610 4.156 10.713 1.00 98.06 91 ALA A C 1
ATOM 666 O O . ALA A 1 91 ? -4.671 4.538 11.209 1.00 98.06 91 ALA A O 1
ATOM 667 N N . ALA A 1 92 ? -2.558 4.967 10.567 1.00 97.38 92 ALA A N 1
ATOM 668 C CA . ALA A 1 92 ? -2.597 6.375 10.930 1.00 97.38 92 ALA A CA 1
ATOM 669 C C . ALA A 1 92 ? -3.571 7.166 10.048 1.00 97.38 92 ALA A C 1
ATOM 671 O O . ALA A 1 92 ? -4.442 7.852 10.580 1.00 97.38 92 ALA A O 1
ATOM 672 N N . GLU A 1 93 ? -3.457 7.059 8.722 1.00 96.94 93 GLU A N 1
ATOM 673 C CA . GLU A 1 93 ? -4.309 7.824 7.804 1.00 96.94 93 GLU A CA 1
ATOM 674 C C . GLU A 1 93 ? -5.782 7.410 7.908 1.00 96.94 93 GLU A C 1
ATOM 676 O O . GLU A 1 93 ? -6.655 8.263 8.067 1.00 96.94 93 GLU A O 1
ATOM 681 N N . LEU A 1 94 ? -6.081 6.109 7.944 1.00 97.75 94 LEU A N 1
ATOM 682 C CA . LEU A 1 94 ? -7.447 5.622 8.166 1.00 97.75 94 LEU A CA 1
ATOM 683 C C . LEU A 1 94 ? -7.994 6.092 9.521 1.00 97.75 94 LEU A C 1
ATOM 685 O O . LEU A 1 94 ? -9.119 6.596 9.597 1.00 97.75 94 LEU A O 1
ATOM 689 N N . GLY A 1 95 ? -7.169 6.054 10.571 1.00 97.44 95 GLY A N 1
ATOM 690 C CA . GLY A 1 95 ? -7.521 6.580 11.886 1.00 97.44 95 GLY A CA 1
ATOM 691 C C . GLY A 1 95 ? -7.877 8.072 11.866 1.00 97.44 95 GLY A C 1
ATOM 692 O O . GLY A 1 95 ? -8.819 8.483 12.551 1.00 97.44 95 GLY A O 1
ATOM 693 N N . ARG A 1 96 ? -7.198 8.900 11.051 1.00 96.12 96 ARG A N 1
ATOM 694 C CA . ARG A 1 96 ? -7.543 10.332 10.877 1.00 96.12 96 ARG A CA 1
ATOM 695 C C . ARG A 1 96 ? -8.932 10.517 10.280 1.00 96.12 96 ARG A C 1
ATOM 697 O O . ARG A 1 96 ? -9.602 11.511 10.565 1.00 96.12 96 ARG A O 1
ATOM 704 N N . HIS A 1 97 ? -9.381 9.546 9.497 1.00 96.19 97 HIS A N 1
ATOM 705 C CA . HIS A 1 97 ? -10.716 9.513 8.916 1.00 96.19 97 HIS A CA 1
ATOM 706 C C . HIS A 1 97 ? -11.743 8.775 9.787 1.00 96.19 97 HIS A C 1
ATOM 708 O O . HIS A 1 97 ? -12.920 8.743 9.435 1.00 96.19 97 HIS A O 1
ATOM 714 N N . GLY A 1 98 ? -11.345 8.268 10.960 1.00 96.88 98 GLY A N 1
ATOM 715 C CA . GLY A 1 98 ? -12.228 7.526 11.862 1.00 96.88 98 GLY A CA 1
ATOM 716 C C . GLY A 1 98 ? -12.541 6.109 11.377 1.00 96.88 98 GLY A C 1
ATOM 717 O O . GLY A 1 98 ? -13.589 5.574 11.722 1.00 96.88 98 GLY A O 1
ATOM 718 N N . VAL A 1 99 ? -11.648 5.525 10.578 1.00 98.19 99 VAL A N 1
ATOM 719 C CA . VAL A 1 99 ? -11.747 4.170 10.029 1.00 98.19 99 VAL A CA 1
ATOM 720 C C . VAL A 1 99 ? -10.690 3.295 10.703 1.00 98.19 99 VAL A C 1
ATOM 722 O O . VAL A 1 99 ? -9.532 3.704 10.811 1.00 98.19 99 VAL A O 1
ATOM 725 N N . ALA A 1 100 ? -11.063 2.106 11.174 1.00 98.19 100 ALA A N 1
ATOM 726 C CA . ALA A 1 100 ? -10.094 1.140 11.690 1.00 98.19 100 ALA A CA 1
ATOM 727 C C . ALA A 1 100 ? -9.548 0.258 10.561 1.00 98.19 100 ALA A C 1
ATOM 729 O O . ALA A 1 100 ? -10.255 -0.055 9.603 1.00 98.19 100 ALA A O 1
ATOM 730 N N . LEU A 1 101 ? -8.285 -0.142 10.683 1.00 98.38 101 LEU A N 1
ATOM 731 C CA . LEU A 1 101 ? -7.601 -0.977 9.703 1.00 98.38 101 LEU A CA 1
ATOM 732 C C . LEU A 1 101 ? -7.571 -2.432 10.170 1.00 98.38 101 LEU A C 1
ATOM 734 O O . LEU A 1 101 ? -7.081 -2.719 11.259 1.00 98.38 101 LEU A O 1
ATOM 738 N N . GLU A 1 102 ? -7.993 -3.341 9.299 1.00 97.81 102 GLU A N 1
ATOM 739 C CA . GLU A 1 102 ? -7.650 -4.758 9.369 1.00 97.81 102 GLU A CA 1
ATOM 740 C C . GLU A 1 102 ? -6.639 -5.066 8.253 1.00 97.81 102 GLU A C 1
ATOM 742 O O . GLU A 1 102 ? -6.991 -5.274 7.094 1.00 97.81 102 GLU A O 1
ATOM 747 N N . ALA A 1 103 ? -5.347 -5.025 8.579 1.00 96.69 103 ALA A N 1
ATOM 748 C CA . ALA A 1 103 ? -4.286 -5.223 7.594 1.00 96.69 103 ALA A CA 1
ATOM 749 C C . ALA A 1 103 ? -3.975 -6.708 7.384 1.00 96.69 103 ALA A C 1
ATOM 751 O O . ALA A 1 103 ? -3.801 -7.455 8.346 1.00 96.69 103 ALA A O 1
ATOM 752 N N . ARG A 1 104 ? -3.805 -7.108 6.122 1.00 95.88 104 ARG A N 1
ATOM 753 C CA . ARG A 1 104 ? -3.360 -8.449 5.722 1.00 95.88 104 ARG A CA 1
ATOM 754 C C . ARG A 1 104 ? -2.111 -8.337 4.842 1.00 95.88 104 ARG A C 1
ATOM 756 O O . ARG A 1 104 ? -2.226 -8.344 3.616 1.00 95.88 104 ARG A O 1
ATOM 763 N N . PRO A 1 105 ? -0.925 -8.121 5.440 1.00 95.06 105 PRO A N 1
ATOM 764 C CA . PRO A 1 105 ? 0.318 -8.082 4.688 1.00 95.06 105 PRO A CA 1
ATOM 765 C C . PRO A 1 105 ? 0.703 -9.484 4.213 1.00 95.06 105 PRO A C 1
ATOM 767 O O . PRO A 1 105 ? 0.647 -10.447 4.976 1.00 95.06 105 PRO A O 1
ATOM 770 N N . SER A 1 106 ? 1.123 -9.567 2.960 1.00 94.19 106 SER A N 1
ATOM 771 C CA . SER A 1 106 ? 1.606 -10.789 2.321 1.00 94.19 106 SER A CA 1
ATOM 772 C C . SER A 1 106 ? 3.109 -10.951 2.551 1.00 94.19 106 SER A C 1
ATOM 774 O O . SER A 1 106 ? 3.780 -10.070 3.105 1.00 94.19 106 SER A O 1
ATOM 776 N N . ALA A 1 107 ? 3.653 -12.097 2.148 1.00 90.88 107 ALA A N 1
ATOM 777 C CA . ALA A 1 107 ? 5.083 -12.351 2.258 1.00 90.88 107 ALA A CA 1
ATOM 778 C C . ALA A 1 107 ? 5.897 -11.421 1.336 1.00 90.88 107 ALA A C 1
ATOM 780 O O . ALA A 1 107 ? 5.378 -10.826 0.390 1.00 90.88 107 ALA A O 1
ATOM 781 N N . PHE A 1 108 ? 7.198 -11.310 1.597 1.00 89.19 108 PHE A N 1
ATOM 782 C CA . PHE A 1 108 ? 8.105 -10.558 0.730 1.00 89.19 108 PHE A CA 1
ATOM 783 C C . PHE A 1 108 ? 8.057 -11.093 -0.712 1.00 89.19 108 PHE A C 1
ATOM 785 O O . PHE A 1 108 ? 8.185 -12.300 -0.911 1.00 89.19 108 PHE A O 1
ATOM 792 N N . ASP A 1 109 ? 7.900 -10.188 -1.684 1.00 90.25 109 ASP A N 1
ATOM 793 C CA . ASP A 1 109 ? 7.936 -10.474 -3.129 1.00 90.25 109 ASP A CA 1
ATOM 794 C C . ASP A 1 109 ? 6.952 -11.571 -3.591 1.00 90.25 109 ASP A C 1
ATOM 796 O O . ASP A 1 109 ? 7.234 -12.382 -4.470 1.00 90.25 109 ASP A O 1
ATOM 800 N N . SER A 1 110 ? 5.767 -11.609 -2.974 1.00 93.25 110 SER A N 1
ATOM 801 C CA . SER A 1 110 ? 4.735 -12.626 -3.240 1.00 93.25 110 SER A CA 1
ATOM 802 C C . SER A 1 110 ? 3.648 -12.185 -4.227 1.00 93.25 110 SER A C 1
ATOM 804 O O . SER A 1 110 ? 2.831 -13.009 -4.633 1.00 93.25 110 SER A O 1
ATOM 806 N N . TYR A 1 111 ? 3.674 -10.935 -4.706 1.00 96.69 111 TYR A N 1
ATOM 807 C CA . TYR A 1 111 ? 2.575 -10.339 -5.484 1.00 96.69 111 TYR A CA 1
ATOM 808 C C . TYR A 1 111 ? 2.158 -11.128 -6.726 1.00 96.69 111 TYR A C 1
ATOM 810 O O . TYR A 1 111 ? 0.976 -11.156 -7.061 1.00 96.69 111 TYR A O 1
ATOM 818 N N . VAL A 1 112 ? 3.104 -11.773 -7.420 1.00 97.25 112 VAL A N 1
ATOM 819 C CA . VAL A 1 112 ? 2.773 -12.602 -8.585 1.00 97.25 112 VAL A CA 1
ATOM 820 C C . VAL A 1 112 ? 1.965 -13.817 -8.151 1.00 97.25 112 VAL A C 1
ATOM 822 O O . VAL A 1 112 ? 0.958 -14.113 -8.779 1.00 97.25 112 VAL A O 1
ATOM 825 N N . PHE A 1 113 ? 2.383 -14.506 -7.089 1.00 96.25 113 PHE A N 1
ATOM 826 C CA . PHE A 1 113 ? 1.665 -15.667 -6.571 1.00 96.25 113 PHE A CA 1
ATOM 827 C C . PHE A 1 113 ? 0.295 -15.258 -6.024 1.00 96.25 113 PHE A C 1
ATOM 829 O O . PHE A 1 113 ? -0.717 -15.825 -6.432 1.00 96.25 113 PHE A O 1
ATOM 836 N N . ASP A 1 114 ? 0.259 -14.222 -5.184 1.00 96.75 114 ASP A N 1
ATOM 837 C CA . ASP A 1 114 ? -0.966 -13.767 -4.530 1.00 96.75 114 ASP A CA 1
ATOM 838 C C . ASP A 1 114 ? -2.051 -13.358 -5.532 1.00 96.75 114 ASP A C 1
ATOM 840 O O . ASP A 1 114 ? -3.226 -13.645 -5.312 1.00 96.75 114 ASP A O 1
ATOM 844 N N . LEU A 1 115 ? -1.664 -12.689 -6.626 1.00 98.00 115 LEU A N 1
ATOM 845 C CA . LEU A 1 115 ? -2.594 -12.160 -7.629 1.00 98.00 115 LEU A CA 1
ATOM 846 C C . LEU A 1 115 ? -2.846 -13.112 -8.810 1.00 98.00 115 LEU A C 1
ATOM 848 O O . LEU A 1 115 ? -3.801 -12.908 -9.558 1.00 98.00 115 LEU A O 1
ATOM 852 N N . ALA A 1 116 ? -1.988 -14.109 -9.041 1.00 97.75 116 ALA A N 1
ATOM 853 C CA . ALA A 1 116 ? -2.176 -15.063 -10.137 1.00 97.75 116 ALA A CA 1
ATOM 854 C C . ALA A 1 116 ? -3.016 -16.276 -9.733 1.00 97.75 116 ALA A C 1
ATOM 856 O O . ALA A 1 116 ? -3.679 -16.843 -10.599 1.00 97.75 116 ALA A O 1
ATOM 857 N N . GLU A 1 117 ? -2.958 -16.689 -8.464 1.00 96.62 117 GLU A N 1
ATOM 858 C CA . GLU A 1 117 ? -3.619 -17.892 -7.960 1.00 96.62 117 GLU A CA 1
ATOM 859 C C . GLU A 1 117 ? -4.946 -17.531 -7.273 1.00 96.62 117 GLU A C 1
ATOM 861 O O . GLU A 1 117 ? -4.916 -16.981 -6.173 1.00 96.62 117 GLU A O 1
ATOM 866 N N . PRO A 1 118 ? -6.119 -17.852 -7.855 1.00 95.69 118 PRO A N 1
ATOM 867 C CA . PRO A 1 118 ? -7.413 -17.543 -7.243 1.00 95.69 118 PRO A CA 1
ATOM 868 C C . PRO A 1 118 ? -7.623 -18.182 -5.863 1.00 95.69 118 PRO A C 1
ATOM 870 O O . PRO A 1 118 ? -8.437 -17.697 -5.081 1.00 95.69 118 PRO A O 1
ATOM 873 N N . GLY A 1 119 ? -6.904 -19.269 -5.562 1.00 94.25 119 GLY A N 1
ATOM 874 C CA . GLY A 1 119 ? -6.903 -19.921 -4.252 1.00 94.25 119 GLY A CA 1
ATOM 875 C C . GLY A 1 119 ? -5.929 -19.331 -3.224 1.00 94.25 119 GLY A C 1
ATOM 876 O O . GLY A 1 119 ? -5.740 -19.953 -2.181 1.00 94.25 119 GLY A O 1
ATOM 877 N N . SER A 1 120 ? -5.276 -18.199 -3.505 1.00 95.94 120 SER A N 1
ATOM 878 C CA . SER A 1 120 ? -4.294 -17.592 -2.600 1.00 95.94 120 SER A CA 1
ATOM 879 C C . SER A 1 120 ? -4.920 -17.087 -1.292 1.00 95.94 120 SER A C 1
ATOM 881 O O . SER A 1 120 ? -6.105 -16.741 -1.225 1.00 95.94 120 SER A O 1
ATOM 883 N N . ASP A 1 121 ? -4.094 -16.972 -0.247 1.00 94.12 121 ASP A N 1
ATOM 884 C CA . ASP A 1 121 ? -4.505 -16.400 1.044 1.00 94.12 121 ASP A CA 1
ATOM 885 C C . ASP A 1 121 ? -4.998 -14.947 0.907 1.00 94.12 121 ASP A C 1
ATOM 887 O O . ASP A 1 121 ? -5.851 -14.502 1.681 1.00 94.12 121 ASP A O 1
ATOM 891 N N . LEU A 1 122 ? -4.510 -14.219 -0.110 1.00 95.81 122 LEU A N 1
ATOM 892 C CA . LEU A 1 122 ? -4.971 -12.872 -0.443 1.00 95.81 122 LEU A CA 1
ATOM 893 C C . LEU A 1 122 ? -6.470 -12.871 -0.757 1.00 95.81 122 LEU A C 1
ATOM 895 O O . LEU A 1 122 ? -7.207 -12.062 -0.192 1.00 95.81 122 LEU A O 1
ATOM 899 N N . TYR A 1 123 ? -6.933 -13.782 -1.619 1.00 96.38 123 TYR A N 1
ATOM 900 C CA . TYR A 1 123 ? -8.348 -13.865 -1.994 1.00 96.38 123 TYR A CA 1
ATOM 901 C C . TYR A 1 123 ? -9.201 -14.535 -0.924 1.00 96.38 123 TYR A C 1
ATOM 903 O O . TYR A 1 123 ? -10.318 -14.082 -0.671 1.00 96.38 123 TYR A O 1
ATOM 911 N N . ALA A 1 124 ? -8.673 -15.560 -0.246 1.00 95.12 124 ALA A N 1
ATOM 912 C CA . ALA A 1 124 ? -9.350 -16.196 0.886 1.00 95.12 124 ALA A CA 1
ATOM 913 C C . ALA A 1 124 ? -9.680 -15.186 1.994 1.00 95.12 124 ALA A C 1
ATOM 915 O O . ALA A 1 124 ? -10.630 -15.370 2.757 1.00 95.12 124 ALA A O 1
ATOM 916 N N . GLY A 1 125 ? -8.899 -14.106 2.071 1.00 93.50 125 GLY A N 1
ATOM 917 C CA . GLY A 1 125 ? -9.118 -13.043 3.023 1.00 93.50 125 GLY A CA 1
ATOM 918 C C . GLY A 1 125 ? -10.209 -12.031 2.695 1.00 93.50 125 GLY A C 1
ATOM 919 O O . GLY A 1 125 ? -10.500 -11.211 3.563 1.00 93.50 125 GLY A O 1
ATOM 920 N N . ASP A 1 126 ? -10.794 -12.098 1.497 1.00 96.06 126 ASP A N 1
ATOM 921 C CA . ASP A 1 126 ? -11.904 -11.255 1.035 1.00 96.06 126 ASP A CA 1
ATOM 922 C C . ASP A 1 126 ? -11.727 -9.752 1.358 1.00 96.06 126 ASP A C 1
ATOM 924 O O . ASP A 1 126 ? -12.586 -9.142 1.999 1.00 96.06 126 ASP A O 1
ATOM 928 N N . PRO A 1 127 ? -10.584 -9.146 0.974 1.00 97.69 127 PRO A N 1
ATOM 929 C CA . PRO A 1 127 ? -10.261 -7.778 1.352 1.00 97.69 127 PRO A CA 1
ATOM 930 C C . PRO A 1 127 ? -11.180 -6.759 0.667 1.00 97.69 127 PRO A C 1
ATOM 932 O O . PRO A 1 127 ? -11.511 -6.889 -0.515 1.00 97.69 127 PRO A O 1
ATOM 935 N N . ASP A 1 128 ? -11.493 -5.677 1.381 1.00 98.06 128 ASP A N 1
ATOM 936 C CA . ASP A 1 128 ? -12.206 -4.525 0.823 1.00 98.06 128 ASP A CA 1
ATOM 937 C C . ASP A 1 128 ? -11.363 -3.806 -0.229 1.00 98.06 128 ASP A C 1
ATOM 939 O O . ASP A 1 128 ? -11.904 -3.281 -1.195 1.00 98.06 128 ASP A O 1
ATOM 943 N N . VAL A 1 129 ? -10.038 -3.767 -0.046 1.00 98.25 129 VAL A N 1
ATOM 944 C CA . VAL A 1 129 ? -9.076 -3.190 -0.994 1.00 98.25 129 VAL A CA 1
ATOM 945 C C . VAL A 1 129 ? -7.811 -4.039 -1.018 1.00 98.25 129 VAL A C 1
ATOM 947 O O . VAL A 1 129 ? -7.287 -4.430 0.024 1.00 98.25 129 VAL A O 1
ATOM 950 N N . THR A 1 130 ? -7.276 -4.285 -2.212 1.00 98.50 130 THR A N 1
ATOM 951 C CA . THR A 1 130 ? -5.939 -4.862 -2.388 1.00 98.50 130 THR A CA 1
ATOM 952 C C . THR A 1 130 ? -4.959 -3.775 -2.814 1.00 98.50 130 THR A C 1
ATOM 954 O O . THR A 1 130 ? -5.168 -3.119 -3.832 1.00 98.50 130 THR A O 1
ATOM 957 N N . LEU A 1 131 ? -3.878 -3.590 -2.061 1.00 97.88 131 LEU A N 1
ATOM 958 C CA . LEU A 1 131 ? -2.761 -2.723 -2.424 1.00 97.88 131 LEU A CA 1
ATOM 959 C C . LEU A 1 131 ? -1.613 -3.585 -2.943 1.00 97.88 131 LEU A C 1
ATOM 961 O O . LEU A 1 131 ? -1.067 -4.395 -2.196 1.00 97.88 131 LEU A O 1
ATOM 965 N N . CYS A 1 132 ? -1.240 -3.388 -4.204 1.00 97.75 132 CYS A N 1
ATOM 966 C CA . CYS A 1 132 ? -0.052 -3.984 -4.798 1.00 97.75 132 CYS A CA 1
ATOM 967 C C . CYS A 1 132 ? 0.996 -2.888 -5.010 1.00 97.75 132 CYS A C 1
ATOM 969 O O . CYS A 1 132 ? 0.854 -2.036 -5.890 1.00 97.75 132 CYS A O 1
ATOM 971 N N . VAL A 1 133 ? 2.018 -2.879 -4.152 1.00 96.81 133 VAL A N 1
ATOM 972 C CA . VAL A 1 133 ? 3.071 -1.859 -4.168 1.00 96.81 133 VAL A CA 1
ATOM 973 C C . VAL A 1 133 ? 4.297 -2.401 -4.882 1.00 96.81 133 VAL A C 1
ATOM 975 O O . VAL A 1 133 ? 4.967 -3.318 -4.419 1.00 96.81 133 VAL A O 1
ATOM 978 N N . LEU A 1 134 ? 4.582 -1.821 -6.034 1.00 96.12 134 LEU A N 1
ATOM 979 C CA . LEU A 1 134 ? 5.679 -2.193 -6.901 1.00 96.12 134 LEU A CA 1
ATOM 980 C C . LEU A 1 134 ? 6.765 -1.130 -6.833 1.00 96.12 134 LEU A C 1
ATOM 982 O O . LEU A 1 134 ? 6.486 0.067 -6.714 1.00 96.12 134 LEU A O 1
ATOM 986 N N . ASP A 1 135 ? 8.009 -1.560 -6.978 1.00 93.38 135 ASP A N 1
ATOM 987 C CA . ASP A 1 135 ? 9.133 -0.651 -7.123 1.00 93.38 135 ASP A CA 1
ATOM 988 C C . ASP A 1 135 ? 9.869 -0.887 -8.456 1.00 93.38 135 ASP A C 1
ATOM 990 O O . ASP A 1 135 ? 9.721 -1.947 -9.072 1.00 93.38 135 ASP A O 1
ATOM 994 N N . PRO A 1 136 ? 10.640 0.100 -8.950 1.00 95.31 136 PRO A N 1
ATOM 995 C CA . PRO A 1 136 ? 11.301 0.016 -10.252 1.00 95.31 136 PRO A CA 1
ATOM 996 C C . PRO A 1 136 ? 12.230 -1.193 -10.431 1.00 95.31 136 PRO A C 1
ATOM 998 O O . PRO A 1 136 ? 12.530 -1.561 -11.568 1.00 95.31 136 PRO A O 1
ATOM 1001 N N . ARG A 1 137 ? 12.686 -1.831 -9.347 1.00 94.81 137 ARG A N 1
ATOM 1002 C CA . ARG A 1 137 ? 13.535 -3.025 -9.392 1.00 94.81 137 ARG A CA 1
ATOM 1003 C C . ARG A 1 137 ? 12.867 -4.208 -10.073 1.00 94.81 137 ARG A C 1
ATOM 1005 O O . ARG A 1 137 ? 13.596 -4.959 -10.710 1.00 94.81 137 ARG A O 1
ATOM 1012 N N . ILE A 1 138 ? 11.528 -4.289 -10.111 1.00 95.88 138 ILE A N 1
ATOM 1013 C CA . ILE A 1 138 ? 10.845 -5.321 -10.912 1.00 95.88 138 ILE A CA 1
ATOM 1014 C C . ILE A 1 138 ? 11.281 -5.283 -12.384 1.00 95.88 138 ILE A C 1
ATOM 1016 O O . ILE A 1 138 ? 11.256 -6.305 -13.055 1.00 95.88 138 ILE A O 1
ATOM 1020 N N . VAL A 1 139 ? 11.661 -4.108 -12.897 1.00 96.62 139 VAL A N 1
ATOM 1021 C CA . VAL A 1 139 ? 12.180 -3.932 -14.259 1.00 96.62 139 VAL A CA 1
ATOM 1022 C C . VAL A 1 139 ? 13.702 -4.041 -14.255 1.00 96.62 139 VAL A C 1
ATOM 1024 O O . VAL A 1 139 ? 14.281 -4.760 -15.062 1.00 96.62 139 VAL A O 1
ATOM 1027 N N . LEU A 1 140 ? 14.368 -3.312 -13.356 1.00 95.06 140 LEU A N 1
ATOM 1028 C CA . LEU A 1 140 ? 15.822 -3.153 -13.418 1.00 95.06 140 LEU A CA 1
ATOM 1029 C C . LEU A 1 140 ? 16.595 -4.438 -13.111 1.00 95.06 140 LEU A C 1
ATOM 1031 O O . LEU A 1 140 ? 17.687 -4.608 -13.648 1.00 95.06 140 LEU A O 1
ATOM 1035 N N . ASP A 1 141 ? 16.041 -5.333 -12.293 1.00 95.06 141 ASP A N 1
ATOM 1036 C CA . ASP A 1 141 ? 16.679 -6.612 -11.959 1.00 95.06 141 ASP A CA 1
ATOM 1037 C C . ASP A 1 141 ? 16.630 -7.632 -13.103 1.00 95.06 141 ASP A C 1
ATOM 1039 O O . ASP A 1 141 ? 17.366 -8.618 -13.079 1.00 95.06 141 ASP A O 1
ATOM 1043 N N . GLU A 1 142 ? 15.826 -7.376 -14.137 1.00 96.75 142 GLU A N 1
ATOM 1044 C CA . GLU A 1 142 ? 15.738 -8.222 -15.332 1.00 96.75 142 GLU A CA 1
ATOM 1045 C C . GLU A 1 142 ? 16.583 -7.707 -16.501 1.00 96.75 142 GLU A C 1
ATOM 1047 O O . GLU A 1 142 ? 16.707 -8.382 -17.526 1.00 96.75 142 GLU A O 1
ATOM 1052 N N . LEU A 1 143 ? 17.192 -6.526 -16.365 1.00 96.75 143 LEU A N 1
ATOM 1053 C CA . LEU A 1 143 ? 18.074 -5.989 -17.393 1.00 96.75 143 LEU A CA 1
ATOM 1054 C C . LEU A 1 143 ? 19.414 -6.742 -17.415 1.00 96.75 143 LEU A C 1
ATOM 1056 O O . LEU A 1 143 ? 19.982 -7.054 -16.363 1.00 96.75 143 LEU A O 1
ATOM 1060 N N . PRO A 1 144 ? 19.990 -6.993 -18.604 1.00 95.56 144 PRO A N 1
ATOM 1061 C CA . PRO A 1 144 ? 21.343 -7.520 -18.696 1.00 95.56 144 PRO A CA 1
ATOM 1062 C C . PRO A 1 144 ? 22.363 -6.522 -18.123 1.00 95.56 144 PRO A C 1
ATOM 1064 O O . PRO A 1 144 ? 22.159 -5.309 -18.126 1.00 95.56 144 PRO A O 1
ATOM 1067 N N . ALA A 1 145 ? 23.531 -7.024 -17.706 1.00 92.00 145 ALA A N 1
ATOM 1068 C CA . ALA A 1 145 ? 24.600 -6.192 -17.132 1.00 92.00 145 ALA A CA 1
ATOM 1069 C C . ALA A 1 145 ? 25.070 -5.049 -18.057 1.00 92.00 145 ALA A C 1
ATOM 1071 O O . ALA A 1 145 ? 25.598 -4.041 -17.591 1.00 92.00 145 ALA A O 1
ATOM 1072 N N . ARG A 1 146 ? 24.904 -5.216 -19.374 1.00 92.44 146 ARG A N 1
ATOM 1073 C CA . ARG A 1 146 ? 25.045 -4.164 -20.384 1.00 92.44 146 ARG A CA 1
ATOM 1074 C C . ARG A 1 146 ? 23.727 -4.106 -21.140 1.00 92.44 146 ARG A C 1
ATOM 1076 O O . ARG A 1 146 ? 23.435 -5.049 -21.867 1.00 92.44 146 ARG A O 1
ATOM 1083 N N . TRP A 1 147 ? 22.965 -3.039 -20.946 1.00 95.88 147 TRP A N 1
ATOM 1084 C CA . TRP A 1 147 ? 21.629 -2.883 -21.511 1.00 95.88 147 TRP A CA 1
ATOM 1085 C C . TRP A 1 147 ? 21.549 -1.643 -22.407 1.00 95.88 147 TRP A C 1
ATOM 1087 O O . TRP A 1 147 ? 22.274 -0.664 -22.207 1.00 95.88 147 TRP A O 1
ATOM 1097 N N . GLY A 1 148 ? 20.671 -1.708 -23.402 1.00 94.62 148 GLY A N 1
ATOM 1098 C CA . GLY A 1 148 ? 20.235 -0.593 -24.236 1.00 94.62 148 GLY A CA 1
ATOM 1099 C C . GLY A 1 148 ? 18.753 -0.275 -24.038 1.00 94.62 148 GLY A C 1
ATOM 1100 O O . GLY A 1 148 ? 18.022 -0.976 -23.338 1.00 94.62 148 GLY A O 1
ATOM 1101 N N . VAL A 1 149 ? 18.281 0.794 -24.677 1.00 96.12 149 VAL A N 1
ATOM 1102 C CA . VAL A 1 149 ? 16.876 1.230 -24.577 1.00 96.12 149 VAL A CA 1
ATOM 1103 C C . VAL A 1 149 ? 15.913 0.157 -25.091 1.00 96.12 149 VAL A C 1
ATOM 1105 O O . VAL A 1 149 ? 14.805 0.024 -24.580 1.00 96.12 149 VAL A O 1
ATOM 1108 N N . GLU A 1 150 ? 16.341 -0.636 -26.067 1.00 96.31 150 GLU A N 1
ATOM 1109 C CA . GLU A 1 150 ? 15.587 -1.760 -26.613 1.00 96.31 150 GLU A CA 1
ATOM 1110 C C . GLU A 1 150 ? 15.372 -2.866 -25.569 1.00 96.31 150 GLU A C 1
ATOM 1112 O O . GLU A 1 150 ? 14.259 -3.382 -25.459 1.00 96.31 150 GLU A O 1
ATOM 1117 N N . ASP A 1 151 ? 16.393 -3.181 -24.761 1.00 97.62 151 ASP A N 1
ATOM 1118 C CA . ASP A 1 151 ? 16.278 -4.151 -23.663 1.00 97.62 151 ASP A CA 1
ATOM 1119 C C . ASP A 1 151 ? 15.281 -3.651 -22.610 1.00 97.62 151 ASP A C 1
ATOM 1121 O O . ASP A 1 151 ? 14.394 -4.391 -22.183 1.00 97.62 151 ASP A O 1
ATOM 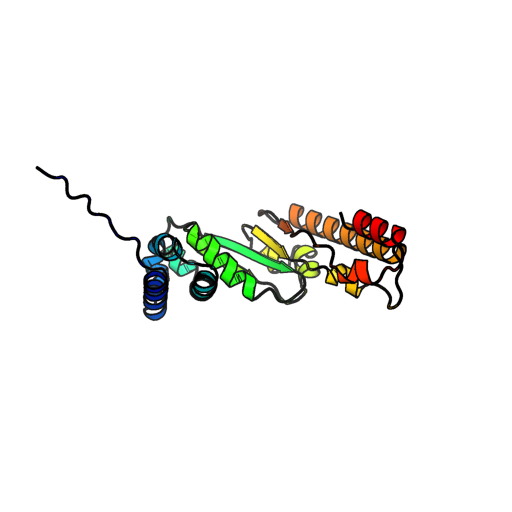1125 N N . LEU A 1 152 ? 15.374 -2.364 -22.251 1.00 97.06 152 LEU A N 1
ATOM 1126 C CA . LEU A 1 152 ? 14.434 -1.713 -21.337 1.00 97.06 152 LEU A CA 1
ATOM 1127 C C . LEU A 1 152 ? 12.994 -1.782 -21.858 1.00 97.06 152 LEU A C 1
ATOM 1129 O O . LEU A 1 152 ? 12.088 -2.139 -21.106 1.00 97.06 152 LEU A O 1
ATOM 1133 N N . GLY A 1 153 ? 12.785 -1.482 -23.141 1.00 97.56 153 GLY A N 1
ATOM 1134 C CA . GLY A 1 153 ? 11.475 -1.593 -23.779 1.00 97.56 153 GLY A CA 1
ATOM 1135 C C . GLY A 1 153 ? 10.930 -3.022 -23.754 1.00 97.56 153 GLY A C 1
ATOM 1136 O O . GLY A 1 153 ? 9.750 -3.220 -23.469 1.00 97.56 153 GLY A O 1
ATOM 1137 N N . GLY A 1 154 ? 11.787 -4.019 -23.987 1.00 98.31 154 GLY A N 1
ATOM 1138 C CA . GLY A 1 154 ? 11.420 -5.433 -23.919 1.00 98.31 154 GLY A CA 1
ATOM 1139 C C . GLY A 1 154 ? 10.958 -5.863 -22.525 1.00 98.31 154 GLY A C 1
ATOM 1140 O O . GLY A 1 154 ? 9.890 -6.466 -22.391 1.00 98.31 154 GLY A O 1
ATOM 1141 N N . VAL A 1 155 ? 11.718 -5.512 -21.483 1.00 98.31 155 VAL A N 1
ATOM 1142 C CA . VAL A 1 155 ? 11.356 -5.838 -20.094 1.00 98.31 155 VAL A CA 1
ATOM 1143 C C . VAL A 1 155 ? 10.082 -5.106 -19.669 1.00 98.31 155 VAL A C 1
ATOM 1145 O O . VAL A 1 155 ? 9.179 -5.731 -19.115 1.00 98.31 155 VAL A O 1
ATOM 1148 N N . LEU A 1 156 ? 9.956 -3.807 -19.966 1.00 97.69 156 LEU A N 1
ATOM 1149 C CA . LEU A 1 156 ? 8.748 -3.036 -19.648 1.00 97.69 156 LEU A CA 1
ATOM 1150 C C . LEU A 1 156 ? 7.503 -3.638 -20.302 1.00 97.69 156 LEU A C 1
ATOM 1152 O O . LEU A 1 156 ? 6.491 -3.820 -19.627 1.00 97.69 156 LEU A O 1
ATOM 1156 N N . ALA A 1 157 ? 7.583 -4.012 -21.582 1.00 98.00 157 ALA A N 1
ATOM 1157 C CA . ALA A 1 157 ? 6.479 -4.664 -22.279 1.00 98.00 157 ALA A CA 1
ATOM 1158 C C . ALA A 1 157 ? 6.106 -6.010 -21.631 1.00 98.00 157 ALA A C 1
ATOM 1160 O O . ALA A 1 157 ? 4.924 -6.300 -21.438 1.00 98.00 157 ALA A O 1
ATOM 1161 N N . ALA A 1 158 ? 7.099 -6.818 -21.241 1.00 98.25 158 ALA A N 1
ATOM 1162 C CA . ALA A 1 158 ? 6.862 -8.086 -20.555 1.00 98.25 158 ALA A CA 1
ATOM 1163 C C . ALA A 1 158 ? 6.210 -7.892 -19.174 1.00 98.25 158 ALA A C 1
ATOM 1165 O O . ALA A 1 158 ? 5.277 -8.624 -18.826 1.00 98.25 158 ALA A O 1
ATOM 1166 N N . LYS A 1 159 ? 6.653 -6.889 -18.403 1.00 97.50 159 LYS A N 1
ATOM 1167 C CA . LYS A 1 159 ? 6.065 -6.544 -17.102 1.00 97.50 159 LYS A CA 1
ATOM 1168 C C . LYS A 1 159 ? 4.661 -5.989 -17.223 1.00 97.50 159 LYS A C 1
ATOM 1170 O O . LYS A 1 159 ? 3.798 -6.416 -16.463 1.00 97.50 159 LYS A O 1
ATOM 1175 N N . LEU A 1 160 ? 4.403 -5.121 -18.196 1.00 97.12 160 LEU A N 1
ATOM 1176 C CA . LEU A 1 160 ? 3.058 -4.625 -18.459 1.00 97.12 160 LEU A CA 1
ATOM 1177 C C . LEU A 1 160 ? 2.110 -5.784 -18.785 1.00 97.12 160 LEU A C 1
ATOM 1179 O O . LEU A 1 160 ? 1.085 -5.929 -18.129 1.00 97.12 160 LEU A O 1
ATOM 1183 N N . ALA A 1 161 ? 2.507 -6.684 -19.689 1.00 98.25 161 ALA A N 1
ATOM 1184 C CA . ALA A 1 161 ? 1.703 -7.856 -20.030 1.00 98.25 161 ALA A CA 1
ATOM 1185 C C . ALA A 1 161 ? 1.472 -8.792 -18.828 1.00 98.25 161 ALA A C 1
ATOM 1187 O O . ALA A 1 161 ? 0.416 -9.418 -18.719 1.00 98.25 161 ALA A O 1
ATOM 1188 N N . LEU A 1 162 ? 2.454 -8.938 -17.930 1.00 98.00 162 LEU A N 1
ATOM 1189 C CA . LEU A 1 162 ? 2.273 -9.672 -16.675 1.00 98.00 162 LEU A CA 1
ATOM 1190 C C . LEU A 1 162 ? 1.240 -8.984 -15.778 1.00 98.00 162 LEU A C 1
ATOM 1192 O O . LEU A 1 162 ? 0.292 -9.639 -15.352 1.00 98.00 162 LEU A O 1
ATOM 1196 N N . LEU A 1 163 ? 1.400 -7.686 -15.521 1.00 98.00 163 LEU A N 1
ATOM 1197 C CA . LEU A 1 163 ? 0.500 -6.916 -14.663 1.00 98.00 163 LEU A CA 1
ATOM 1198 C C . LEU A 1 163 ? -0.929 -6.902 -15.206 1.00 98.00 163 LEU A C 1
ATOM 1200 O O . LEU A 1 163 ? -1.859 -7.092 -14.432 1.00 98.00 163 LEU A O 1
ATOM 1204 N N . GLU A 1 164 ? -1.118 -6.778 -16.519 1.00 98.44 164 GLU A N 1
ATOM 1205 C CA . GLU A 1 164 ? -2.433 -6.878 -17.162 1.00 98.44 164 GLU A CA 1
ATOM 1206 C C . GLU A 1 164 ? -3.120 -8.215 -16.864 1.00 98.44 164 GLU A C 1
ATOM 1208 O O . GLU A 1 164 ? -4.309 -8.241 -16.545 1.00 98.44 164 GLU A O 1
ATOM 1213 N N . ARG A 1 165 ? -2.376 -9.331 -16.899 1.00 98.56 165 ARG A N 1
ATOM 1214 C CA . ARG A 1 165 ? -2.922 -10.645 -16.529 1.00 98.56 165 ARG A CA 1
ATOM 1215 C C . ARG A 1 165 ? -3.279 -10.719 -15.049 1.00 98.56 165 ARG A C 1
ATOM 1217 O O . ARG A 1 165 ? -4.354 -11.209 -14.731 1.00 98.56 165 ARG A O 1
ATOM 1224 N N . LEU A 1 166 ? -2.417 -10.223 -14.160 1.00 98.50 166 LEU A N 1
ATOM 1225 C CA . LEU A 1 166 ? -2.688 -10.209 -12.716 1.00 98.50 166 LEU A CA 1
ATOM 1226 C C . LEU A 1 166 ? -3.917 -9.350 -12.383 1.00 98.50 166 LEU A C 1
ATOM 1228 O O . LEU A 1 166 ? -4.773 -9.766 -11.607 1.00 98.50 166 LEU A O 1
ATOM 1232 N N . VAL A 1 167 ? -4.045 -8.181 -13.015 1.00 98.50 167 VAL A N 1
ATOM 1233 C CA . VAL A 1 167 ? -5.213 -7.297 -12.887 1.00 98.50 167 VAL A CA 1
ATOM 1234 C C . VAL A 1 167 ? -6.476 -7.991 -13.399 1.00 98.50 167 VAL A C 1
ATOM 1236 O O . VAL A 1 167 ? -7.513 -7.918 -12.744 1.00 98.50 167 VAL A O 1
ATOM 1239 N N . ALA A 1 168 ? -6.403 -8.694 -14.533 1.00 98.38 168 ALA A N 1
ATOM 1240 C CA . ALA A 1 168 ? -7.536 -9.444 -15.069 1.00 98.38 168 ALA A CA 1
ATOM 1241 C C . ALA A 1 168 ? -7.965 -10.591 -14.137 1.00 98.38 168 ALA A C 1
ATOM 1243 O O . ALA A 1 168 ? -9.158 -10.743 -13.874 1.00 98.38 168 ALA A O 1
ATOM 1244 N N . THR A 1 169 ? -7.014 -11.362 -13.598 1.00 98.44 169 THR A N 1
ATOM 1245 C CA . THR A 1 169 ? -7.295 -12.420 -12.615 1.00 98.44 169 THR A CA 1
ATOM 1246 C C . THR A 1 169 ? -7.924 -11.847 -11.351 1.00 98.44 169 THR A C 1
ATOM 1248 O O . THR A 1 169 ? -8.943 -12.360 -10.885 1.00 98.44 169 THR A O 1
ATOM 1251 N N . HIS A 1 170 ? -7.372 -10.751 -10.824 1.00 98.50 170 HIS A N 1
ATOM 1252 C CA . HIS A 1 170 ? -7.923 -10.073 -9.654 1.00 98.50 170 HIS A CA 1
ATOM 1253 C C . HIS A 1 170 ? -9.349 -9.584 -9.904 1.00 98.50 170 HIS A C 1
ATOM 1255 O O . HIS A 1 170 ? -10.235 -9.924 -9.127 1.00 98.50 170 HIS A O 1
ATOM 1261 N N . GLY A 1 171 ? -9.603 -8.913 -11.030 1.00 97.88 171 GLY A N 1
ATOM 1262 C CA . GLY A 1 171 ? -10.941 -8.441 -11.394 1.00 97.88 171 GLY A CA 1
ATOM 1263 C C . GLY A 1 171 ? -11.971 -9.557 -11.610 1.00 97.88 171 GLY A C 1
ATOM 1264 O O . GLY A 1 171 ? -13.168 -9.312 -11.486 1.00 97.88 171 GLY A O 1
ATOM 1265 N N . ALA A 1 172 ? -11.527 -10.780 -11.913 1.00 97.81 172 ALA A N 1
ATOM 1266 C CA . ALA A 1 172 ? -12.394 -11.953 -12.017 1.00 97.81 172 ALA A CA 1
ATOM 1267 C C . ALA A 1 172 ? -12.629 -12.672 -10.674 1.00 97.81 172 ALA A C 1
ATOM 1269 O O . ALA A 1 172 ? -13.583 -13.442 -10.566 1.00 97.81 172 ALA A O 1
ATOM 1270 N N . THR A 1 173 ? -11.770 -12.448 -9.674 1.00 97.50 173 THR A N 1
ATOM 1271 C CA . THR A 1 173 ? -11.731 -13.239 -8.431 1.00 97.50 173 THR A CA 1
ATOM 1272 C C . THR A 1 173 ? -12.158 -12.437 -7.200 1.00 97.50 173 THR A C 1
ATOM 1274 O O . THR A 1 173 ? -12.927 -12.932 -6.377 1.00 97.50 173 THR A O 1
ATOM 1277 N N . ALA A 1 174 ? -11.674 -11.203 -7.055 1.00 97.00 174 ALA A N 1
ATOM 1278 C CA . ALA A 1 174 ? -11.906 -10.361 -5.887 1.00 97.00 174 ALA A CA 1
ATOM 1279 C C . ALA A 1 174 ? -13.130 -9.451 -6.049 1.00 97.00 174 ALA A C 1
ATOM 1281 O O . ALA A 1 174 ? -13.531 -9.088 -7.153 1.00 97.00 174 ALA A O 1
ATOM 1282 N N . ARG A 1 175 ? -13.705 -9.038 -4.913 1.00 95.00 175 ARG A N 1
ATOM 1283 C CA . ARG A 1 175 ? -14.816 -8.071 -4.867 1.00 95.00 175 ARG A CA 1
ATOM 1284 C C . ARG A 1 175 ? -14.332 -6.626 -4.734 1.00 95.00 175 ARG A C 1
ATOM 1286 O O . ARG A 1 175 ? -14.927 -5.728 -5.326 1.00 95.00 175 ARG A O 1
ATOM 1293 N N . GLY A 1 176 ? -13.286 -6.407 -3.937 1.00 96.56 176 GLY A N 1
ATOM 1294 C CA . GLY A 1 176 ? -12.671 -5.097 -3.728 1.00 96.56 176 GLY A CA 1
ATOM 1295 C C . GLY A 1 176 ? -11.780 -4.666 -4.899 1.00 96.56 176 GLY A C 1
ATOM 1296 O O . GLY A 1 176 ? -11.340 -5.516 -5.672 1.00 96.56 176 GLY A O 1
ATOM 1297 N N . PRO A 1 177 ? -11.480 -3.365 -5.059 1.00 98.12 177 PRO A N 1
ATOM 1298 C CA . PRO A 1 177 ? -10.549 -2.896 -6.078 1.00 98.12 177 PRO A CA 1
ATOM 1299 C C . PRO A 1 177 ? -9.098 -3.305 -5.792 1.00 98.12 177 PRO A C 1
ATOM 1301 O O . PRO A 1 177 ? -8.664 -3.410 -4.641 1.00 98.12 177 PRO A O 1
ATOM 1304 N N . LEU A 1 178 ? -8.328 -3.447 -6.872 1.00 98.50 178 LEU A N 1
ATOM 1305 C CA . LEU A 1 178 ? -6.869 -3.481 -6.856 1.00 98.50 178 LEU A CA 1
ATOM 1306 C C . LEU A 1 178 ? -6.317 -2.074 -7.090 1.00 98.50 178 LEU A C 1
ATOM 1308 O O . LEU A 1 178 ? -6.660 -1.419 -8.074 1.00 98.50 178 LEU A O 1
ATOM 1312 N N . VAL A 1 179 ? -5.426 -1.630 -6.210 1.00 98.19 179 VAL A N 1
ATOM 1313 C CA . VAL A 1 179 ? -4.674 -0.383 -6.354 1.00 98.19 179 VAL A CA 1
ATOM 1314 C C . VAL A 1 179 ? -3.216 -0.718 -6.628 1.00 98.19 179 VAL A C 1
ATOM 1316 O O . VAL A 1 179 ? -2.579 -1.440 -5.863 1.00 98.19 179 VAL A O 1
ATOM 1319 N N . LEU A 1 180 ? -2.694 -0.148 -7.710 1.00 97.31 180 LEU A N 1
ATOM 1320 C CA . LEU A 1 180 ? -1.289 -0.207 -8.099 1.00 97.31 180 LEU A CA 1
ATOM 1321 C C . LEU A 1 180 ? -0.696 1.198 -7.999 1.00 97.31 180 LEU A C 1
ATOM 1323 O O . LEU A 1 180 ? -1.346 2.173 -8.383 1.00 97.31 180 LEU A O 1
ATOM 1327 N N . ASN A 1 181 ? 0.539 1.319 -7.516 1.00 95.38 181 ASN A N 1
ATOM 1328 C CA . ASN A 1 181 ? 1.267 2.579 -7.627 1.00 95.38 181 ASN A CA 1
ATOM 1329 C C . ASN A 1 181 ? 1.903 2.717 -9.013 1.00 95.38 181 ASN A C 1
ATOM 1331 O O . ASN A 1 181 ? 2.325 1.746 -9.639 1.00 95.38 181 ASN A O 1
ATOM 1335 N N . THR A 1 182 ? 2.042 3.958 -9.468 1.00 92.38 182 THR A N 1
ATOM 1336 C CA . THR A 1 182 ? 2.895 4.265 -10.614 1.00 92.38 182 THR A CA 1
ATOM 1337 C C . THR A 1 182 ? 4.359 4.088 -10.219 1.00 92.38 182 THR A C 1
ATOM 1339 O O . THR A 1 182 ? 4.777 4.511 -9.136 1.00 92.38 182 THR A O 1
ATOM 1342 N N . LEU A 1 183 ? 5.148 3.484 -11.106 1.00 93.38 183 LEU A N 1
ATOM 1343 C CA . LEU A 1 183 ? 6.586 3.338 -10.920 1.00 93.38 183 LEU A CA 1
ATOM 1344 C C . LEU A 1 183 ? 7.289 4.638 -11.328 1.00 93.38 183 LEU A C 1
ATOM 1346 O O . LEU A 1 183 ? 7.225 5.008 -12.501 1.00 93.38 183 LEU A O 1
ATOM 1350 N N . PRO A 1 184 ? 7.980 5.347 -10.419 1.00 92.69 184 PRO A N 1
ATOM 1351 C CA . PRO A 1 184 ? 8.782 6.494 -10.820 1.00 92.69 184 PRO A CA 1
ATOM 1352 C C . PRO A 1 184 ? 9.978 6.022 -11.652 1.00 92.69 184 PRO A C 1
ATOM 1354 O O . PRO A 1 184 ? 10.579 5.002 -11.325 1.00 92.69 184 PRO A O 1
ATOM 1357 N N . LEU A 1 185 ? 10.358 6.775 -12.689 1.00 94.25 185 LEU A N 1
ATOM 1358 C CA . LEU A 1 185 ? 11.598 6.527 -13.427 1.00 94.25 185 LEU A CA 1
ATOM 1359 C C . LEU A 1 185 ? 12.799 6.878 -12.530 1.00 94.25 185 LEU A C 1
ATOM 1361 O O . LEU A 1 185 ? 12.978 8.061 -12.208 1.00 94.25 185 LEU A O 1
ATOM 1365 N N . PRO A 1 186 ? 13.641 5.909 -12.124 1.00 94.12 186 PRO A N 1
ATOM 1366 C CA . PRO A 1 186 ? 14.797 6.206 -11.289 1.00 94.12 186 PRO A CA 1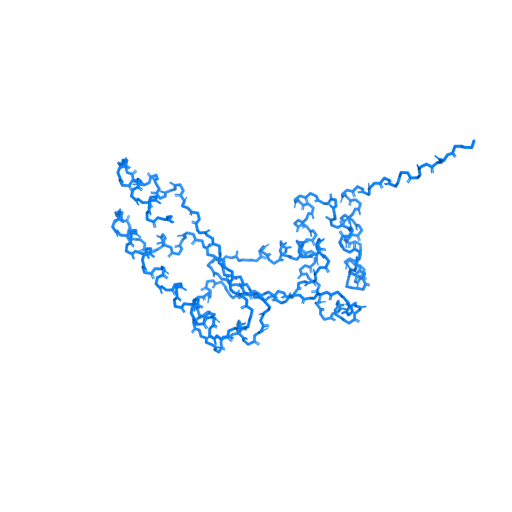
ATOM 1367 C C . PRO A 1 186 ? 15.824 7.036 -12.055 1.00 94.12 186 PRO A C 1
ATOM 1369 O O . PRO A 1 186 ? 16.065 6.829 -13.250 1.00 94.12 186 PRO A O 1
ATOM 1372 N N . ARG A 1 187 ? 16.483 7.966 -11.360 1.00 92.75 187 ARG A N 1
ATOM 1373 C CA . ARG A 1 187 ? 17.502 8.829 -11.977 1.00 92.75 187 ARG A CA 1
ATOM 1374 C C . ARG A 1 187 ? 18.656 8.009 -12.545 1.00 92.75 187 ARG A C 1
ATOM 1376 O O . ARG A 1 187 ? 19.198 8.360 -13.592 1.00 92.75 187 ARG A O 1
ATOM 1383 N N . GLU A 1 188 ? 18.984 6.899 -11.892 1.00 91.38 188 GLU A N 1
ATOM 1384 C CA . GLU A 1 188 ? 20.057 5.976 -12.250 1.00 91.38 188 GLU A CA 1
ATOM 1385 C C . GLU A 1 188 ? 19.859 5.378 -13.645 1.00 91.38 188 GLU A C 1
ATOM 1387 O O . GLU A 1 188 ? 20.844 5.160 -14.346 1.00 91.38 188 GLU A O 1
ATOM 1392 N N . VAL A 1 189 ? 18.610 5.161 -14.075 1.00 91.62 189 VAL A N 1
ATOM 1393 C CA . VAL A 1 189 ? 18.293 4.654 -15.421 1.00 91.62 189 VAL A CA 1
ATOM 1394 C C . VAL A 1 189 ? 18.744 5.661 -16.471 1.00 91.62 189 VAL A C 1
ATOM 1396 O O . VAL A 1 189 ? 19.491 5.331 -17.387 1.00 91.62 189 VAL A O 1
ATOM 1399 N N . THR A 1 190 ? 18.359 6.927 -16.303 1.00 91.38 190 THR A N 1
ATOM 1400 C CA . THR A 1 190 ? 18.750 7.984 -17.246 1.00 91.38 190 THR A CA 1
ATOM 1401 C C . THR A 1 190 ? 20.239 8.323 -17.172 1.00 91.38 190 THR A C 1
ATOM 1403 O O . THR A 1 190 ? 20.818 8.708 -18.183 1.00 91.38 190 THR A O 1
ATOM 1406 N N . ALA A 1 191 ? 20.876 8.163 -16.008 1.00 92.12 191 ALA A N 1
ATOM 1407 C CA . ALA A 1 191 ? 22.298 8.448 -15.813 1.00 92.12 191 ALA A CA 1
ATOM 1408 C C . ALA A 1 191 ? 23.226 7.406 -16.465 1.00 92.12 191 ALA A C 1
ATOM 1410 O O . ALA A 1 191 ? 24.373 7.724 -16.772 1.00 92.12 191 ALA A O 1
ATOM 1411 N N . GLN A 1 192 ? 22.740 6.183 -16.695 1.00 92.38 192 GLN A N 1
ATOM 1412 C CA . GLN A 1 192 ? 23.480 5.123 -17.393 1.00 92.38 192 GLN A CA 1
ATOM 1413 C C . GLN A 1 192 ? 23.483 5.296 -18.922 1.00 92.38 192 GLN A C 1
ATOM 1415 O O . GLN A 1 192 ? 24.294 4.679 -19.611 1.00 92.38 192 GLN A O 1
ATOM 1420 N N . LEU A 1 193 ? 22.616 6.161 -19.458 1.00 93.25 193 LEU A N 1
ATOM 1421 C CA . LEU A 1 193 ? 22.499 6.440 -20.887 1.00 93.25 193 LEU A CA 1
ATOM 1422 C C . LEU A 1 193 ? 23.255 7.727 -21.243 1.00 93.25 193 LEU A C 1
ATOM 1424 O O . LEU A 1 193 ? 22.922 8.818 -20.778 1.00 93.25 193 LEU A O 1
ATOM 1428 N N . VAL A 1 194 ? 24.280 7.605 -22.089 1.00 91.00 194 VAL A N 1
ATOM 1429 C CA . VAL A 1 194 ? 25.208 8.711 -22.391 1.00 91.00 194 VAL A CA 1
ATOM 1430 C C . VAL A 1 194 ? 24.580 9.746 -23.329 1.00 91.00 194 VAL A C 1
ATOM 1432 O O . VAL A 1 194 ? 24.715 10.955 -23.121 1.00 91.00 194 VAL A O 1
ATOM 1435 N N . ASP A 1 195 ? 23.871 9.302 -24.365 1.00 93.94 195 ASP A N 1
ATOM 1436 C CA . ASP A 1 195 ? 23.319 10.198 -25.375 1.00 93.94 195 ASP A CA 1
ATOM 1437 C C . ASP A 1 195 ? 21.901 10.692 -25.022 1.00 93.94 195 ASP A C 1
ATOM 1439 O O . ASP A 1 195 ? 21.146 10.086 -24.258 1.00 93.94 195 ASP A O 1
ATOM 1443 N N . HIS A 1 196 ? 21.536 11.864 -25.546 1.00 93.12 196 HIS A N 1
ATOM 1444 C CA . HIS A 1 196 ? 20.236 12.484 -25.273 1.00 93.12 196 HIS A CA 1
ATOM 1445 C C . HIS A 1 196 ? 19.060 11.718 -25.889 1.00 93.12 196 HIS A C 1
ATOM 1447 O O . HIS A 1 196 ? 17.966 11.743 -25.326 1.00 93.12 196 HIS A O 1
ATOM 1453 N N . ARG A 1 197 ? 19.272 11.045 -27.026 1.00 95.12 197 ARG A N 1
ATOM 1454 C CA . ARG A 1 197 ? 18.211 10.327 -27.735 1.00 95.12 197 ARG A CA 1
ATOM 1455 C C . ARG A 1 197 ? 17.785 9.101 -26.938 1.00 95.12 197 ARG A C 1
ATOM 1457 O O . ARG A 1 197 ? 16.591 8.922 -26.721 1.00 95.12 197 ARG A O 1
ATOM 1464 N N . SER A 1 198 ? 18.743 8.323 -26.445 1.00 95.06 198 SER A N 1
ATOM 1465 C CA . SER A 1 198 ? 18.484 7.161 -25.598 1.00 95.06 198 SER A CA 1
ATOM 1466 C C . SER A 1 198 ? 17.786 7.553 -24.298 1.00 95.06 198 SER A C 1
ATOM 1468 O O . SER A 1 198 ? 16.810 6.918 -23.913 1.00 95.06 198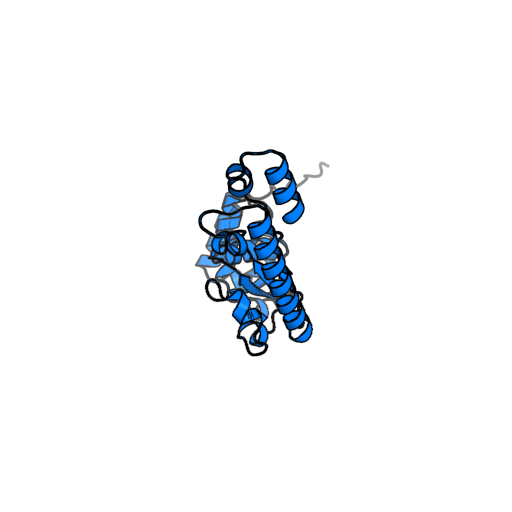 SER A O 1
ATOM 1470 N N . ARG A 1 199 ? 18.205 8.653 -23.654 1.00 95.12 199 ARG A N 1
ATOM 1471 C CA . ARG A 1 199 ? 17.528 9.173 -22.451 1.00 95.12 199 ARG A CA 1
ATOM 1472 C C . ARG A 1 199 ? 16.077 9.573 -22.711 1.00 95.12 199 ARG A C 1
ATOM 1474 O O . ARG A 1 199 ? 15.205 9.226 -21.921 1.00 95.12 199 ARG A O 1
ATOM 1481 N N . ALA A 1 200 ? 15.816 10.285 -23.808 1.00 94.62 200 ALA A N 1
ATOM 1482 C CA . ALA A 1 200 ? 14.459 10.677 -24.183 1.00 94.62 200 ALA A CA 1
ATOM 1483 C C . ALA A 1 200 ? 13.584 9.456 -24.506 1.00 94.62 200 ALA A C 1
ATOM 1485 O O . ALA A 1 200 ? 12.433 9.401 -24.084 1.00 94.62 200 ALA A O 1
ATOM 1486 N N . ALA A 1 201 ? 14.139 8.463 -25.205 1.00 95.25 201 ALA A N 1
ATOM 1487 C CA . ALA A 1 201 ? 13.436 7.226 -25.523 1.00 95.25 201 ALA A CA 1
ATOM 1488 C C . ALA A 1 201 ? 13.132 6.395 -24.265 1.00 95.25 201 ALA A C 1
ATOM 1490 O O . ALA A 1 201 ? 12.004 5.946 -24.102 1.00 95.25 201 ALA A O 1
ATOM 1491 N N . ALA A 1 202 ? 14.082 6.262 -23.334 1.00 95.19 202 ALA A N 1
ATOM 1492 C CA . ALA A 1 202 ? 13.850 5.590 -22.055 1.00 95.19 202 ALA A CA 1
ATOM 1493 C C . ALA A 1 202 ? 12.757 6.282 -21.224 1.00 95.19 202 ALA A C 1
ATOM 1495 O O . ALA A 1 202 ? 11.899 5.607 -20.665 1.00 95.19 202 ALA A O 1
ATOM 1496 N N . ALA A 1 203 ? 12.745 7.619 -21.183 1.00 94.06 203 ALA A N 1
ATOM 1497 C CA . ALA A 1 203 ? 11.685 8.368 -20.510 1.00 94.06 203 ALA A CA 1
ATOM 1498 C C . ALA A 1 203 ? 10.313 8.160 -21.169 1.00 94.06 203 ALA A C 1
ATOM 1500 O O . ALA A 1 203 ? 9.323 8.006 -20.465 1.00 94.06 203 ALA A O 1
ATOM 1501 N N . ALA A 1 204 ? 10.260 8.120 -22.503 1.00 94.94 204 ALA A N 1
ATOM 1502 C CA . ALA A 1 204 ? 9.028 7.869 -23.246 1.00 94.94 204 ALA A CA 1
ATOM 1503 C C . ALA A 1 204 ? 8.514 6.429 -23.100 1.00 94.94 204 ALA A C 1
ATOM 1505 O O . ALA A 1 204 ? 7.316 6.216 -23.172 1.00 94.94 204 ALA A O 1
ATOM 1506 N N . LEU A 1 205 ? 9.394 5.442 -22.907 1.00 95.38 205 LEU A N 1
ATOM 1507 C CA . LEU A 1 205 ? 8.983 4.059 -22.642 1.00 95.38 205 LEU A CA 1
ATOM 1508 C C . LEU A 1 205 ? 8.411 3.873 -21.232 1.00 95.38 205 LEU A C 1
ATOM 1510 O O . LEU A 1 205 ? 7.621 2.962 -21.011 1.00 95.38 205 LEU A O 1
ATOM 1514 N N . TRP A 1 206 ? 8.844 4.696 -20.275 1.00 94.81 206 TRP A N 1
ATOM 1515 C CA . TRP A 1 206 ? 8.462 4.573 -18.868 1.00 94.81 206 TRP A CA 1
ATOM 1516 C C . TRP A 1 206 ? 7.127 5.269 -18.527 1.00 94.81 206 TRP A C 1
ATOM 1518 O O . TRP A 1 206 ? 6.571 5.022 -17.457 1.00 94.81 206 TRP A O 1
ATOM 1528 N N . HIS A 1 207 ? 6.624 6.146 -19.403 1.00 85.38 207 HIS A N 1
ATOM 1529 C CA . HIS A 1 207 ? 5.428 6.975 -19.201 1.00 85.38 207 HIS A CA 1
ATOM 1530 C C . HIS A 1 207 ? 4.327 6.653 -20.208 1.00 85.38 207 HIS A C 1
ATOM 1532 O O . HIS A 1 207 ? 3.151 6.679 -19.782 1.00 85.38 207 HIS A O 1
#

Radius of gyration: 22.26 Å; chains: 1; bounding box: 48×62×57 Å

Sequence (207 aa):
MPLESTGQVAPDAAEQLDALRTLHKEGRLAGEFPRVRGLLSGLGPEQLGTAGRLLARLDPDEVRRAHPAVPVVTVAVTGHGTLAELVPALAAELGRHGVALEARPSAFDSYVFDLAEPGSDLYAGDPDVTLCVLDPRIVLDELPARWGVEDLGGVLAAKLALLERLVATHGATARGPLVLNTLPLPREVTAQLVDHRSRAAAAALWH

Secondary structure (DSSP, 8-state):
--------PPPPHHHHHHHHHHHHHTT-TTTTGGGHHHHHTT--HHHHHHHHHHHTTS-HHHHHHH-TTS-EEEEEEEESS--TTHHHHHHHHHHHTT-EEEEEEPPTT-HHHHHH-TTSHHHHT--SEEEEE--THHHHTTS-SS--HHHHHHHHHHHHHHHHHHHHHHHHH-SSPEEEPPPP--HHHHHT--SHHHHHHHHHHH-

pLDDT: mean 93.24, std 10.8, range [42.78, 98.56]